Protein AF-A0A950B5M6-F1 (afdb_monomer)

Structure (mmCIF, N/CA/C/O backbone):
data_AF-A0A950B5M6-F1
#
_entry.id 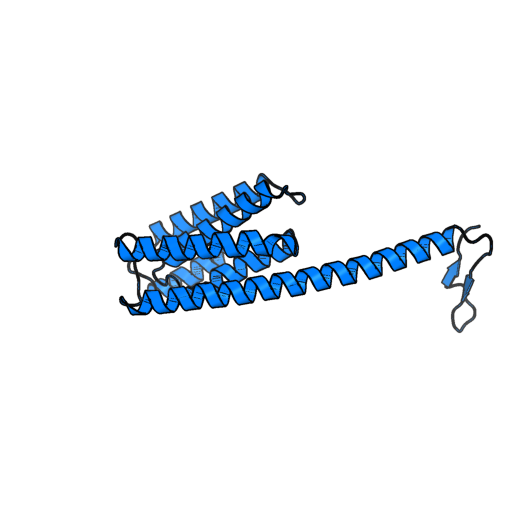  AF-A0A950B5M6-F1
#
loop_
_atom_site.group_PDB
_atom_site.id
_atom_site.type_symbol
_atom_site.label_atom_id
_atom_site.label_alt_id
_atom_site.label_comp_id
_atom_site.label_asym_id
_atom_site.label_entity_id
_atom_site.label_seq_id
_atom_site.pdbx_PDB_ins_code
_atom_site.Cartn_x
_atom_site.Cartn_y
_atom_site.Cartn_z
_atom_site.occupancy
_atom_site.B_iso_or_equiv
_atom_site.auth_seq_id
_atom_site.auth_comp_id
_atom_site.auth_asym_id
_atom_site.auth_atom_id
_atom_site.pdbx_PDB_model_num
ATOM 1 N N . MET A 1 1 ? -9.980 -12.238 -8.122 1.00 48.56 1 MET A N 1
ATOM 2 C CA . MET A 1 1 ? -10.218 -13.438 -7.282 1.00 48.56 1 MET A CA 1
ATOM 3 C C . MET A 1 1 ? -9.755 -13.297 -5.829 1.00 48.56 1 MET A C 1
ATOM 5 O O . MET A 1 1 ? -10.092 -14.152 -5.027 1.00 48.56 1 MET A O 1
ATOM 9 N N . THR A 1 2 ? -9.042 -12.235 -5.446 1.00 64.50 2 THR A N 1
ATOM 10 C CA . THR A 1 2 ? -8.502 -12.064 -4.083 1.00 64.50 2 THR A CA 1
ATOM 11 C C . THR A 1 2 ? -9.540 -11.621 -3.042 1.00 64.50 2 THR A C 1
ATOM 13 O O . THR A 1 2 ? -9.469 -12.065 -1.905 1.00 64.50 2 THR A O 1
ATOM 16 N N . ILE A 1 3 ? -10.541 -10.824 -3.435 1.00 65.25 3 ILE A N 1
ATOM 17 C CA . ILE A 1 3 ? -11.583 -10.278 -2.538 1.00 65.25 3 ILE A CA 1
ATOM 18 C C . ILE A 1 3 ? -12.432 -11.352 -1.818 1.00 65.25 3 ILE A C 1
ATOM 20 O O . ILE A 1 3 ? -12.611 -11.241 -0.607 1.00 65.25 3 ILE A O 1
ATOM 24 N N . PRO A 1 4 ? -12.957 -12.405 -2.482 1.00 73.38 4 PRO A N 1
ATOM 25 C CA . PRO A 1 4 ? -13.725 -13.427 -1.764 1.00 73.38 4 PRO A CA 1
ATOM 26 C C . PRO A 1 4 ? -12.853 -14.227 -0.787 1.00 73.38 4 PRO A C 1
ATOM 28 O O . PRO A 1 4 ? -13.325 -14.614 0.276 1.00 73.38 4 PRO A O 1
ATOM 31 N N . LEU A 1 5 ? -11.569 -14.429 -1.106 1.00 75.00 5 LEU A N 1
ATOM 32 C CA . LEU A 1 5 ? -10.636 -15.140 -0.232 1.00 75.00 5 LEU A CA 1
ATOM 33 C C . LEU A 1 5 ? -10.327 -14.334 1.040 1.00 75.00 5 LEU A C 1
ATOM 35 O O . LEU A 1 5 ? -10.332 -14.895 2.134 1.00 75.00 5 LEU A O 1
ATOM 39 N N . THR A 1 6 ? -10.108 -13.019 0.918 1.00 70.25 6 THR A N 1
ATOM 40 C CA . THR A 1 6 ? -9.891 -12.143 2.082 1.00 70.25 6 THR A CA 1
ATOM 41 C C . THR A 1 6 ? -11.147 -12.017 2.941 1.00 70.25 6 THR A C 1
ATOM 43 O O . THR A 1 6 ? -11.046 -12.051 4.165 1.00 70.25 6 THR A O 1
ATOM 46 N N . ALA A 1 7 ? -12.333 -11.964 2.329 1.00 69.50 7 ALA A N 1
ATOM 47 C CA . ALA A 1 7 ? -13.606 -11.977 3.051 1.00 69.50 7 ALA A CA 1
ATOM 48 C C . ALA A 1 7 ? -13.789 -13.257 3.888 1.00 69.50 7 ALA A C 1
ATOM 50 O O . ALA A 1 7 ? -14.141 -13.181 5.065 1.00 69.50 7 ALA A O 1
ATOM 51 N N . VAL A 1 8 ? -13.489 -14.430 3.317 1.00 76.56 8 VAL A N 1
ATOM 52 C CA . VAL A 1 8 ? -13.545 -15.713 4.041 1.00 76.56 8 VAL A CA 1
ATOM 53 C C . VAL A 1 8 ? -12.515 -15.761 5.172 1.00 76.56 8 VAL A C 1
ATOM 55 O O . VAL A 1 8 ? -12.842 -16.202 6.273 1.00 76.56 8 VAL A O 1
ATOM 58 N N . ALA A 1 9 ? -11.294 -15.270 4.941 1.00 73.81 9 ALA A N 1
ATOM 59 C CA . ALA A 1 9 ? -10.262 -15.204 5.975 1.00 73.81 9 ALA A CA 1
ATOM 60 C C . ALA A 1 9 ? -10.694 -14.327 7.164 1.00 73.81 9 ALA A C 1
ATOM 62 O O . ALA A 1 9 ? -10.561 -14.749 8.313 1.00 73.81 9 ALA A O 1
ATOM 63 N N . PHE A 1 10 ? -11.279 -13.151 6.907 1.00 71.88 10 PHE A N 1
ATOM 64 C CA . PHE A 1 10 ? -11.811 -12.290 7.968 1.00 71.88 10 PHE A CA 1
ATOM 65 C C . PHE A 1 10 ? -12.992 -12.918 8.703 1.00 71.88 10 PHE A C 1
ATOM 67 O O . PHE A 1 10 ? -13.065 -12.811 9.924 1.00 71.88 10 PHE A O 1
ATOM 74 N N . TYR A 1 11 ? -13.881 -13.622 8.000 1.00 73.25 11 TYR A N 1
ATOM 75 C CA . TYR A 1 11 ? -14.975 -14.352 8.638 1.00 73.25 11 TYR A CA 1
ATOM 76 C C . TYR A 1 11 ? -14.464 -15.424 9.616 1.00 73.25 11 TYR A C 1
ATOM 78 O O . TYR A 1 11 ? -14.956 -15.521 10.742 1.00 73.25 11 TYR A O 1
ATOM 86 N N . LEU A 1 12 ? -13.445 -16.196 9.223 1.00 76.56 12 LEU A N 1
ATOM 87 C CA . LEU A 1 12 ? -12.828 -17.212 10.083 1.00 76.56 12 LEU A CA 1
ATOM 88 C C . LEU A 1 12 ? -12.108 -16.590 11.289 1.00 76.56 12 LEU A C 1
ATOM 90 O O . LEU A 1 12 ? -12.294 -17.049 12.414 1.00 76.56 12 LEU A O 1
ATOM 94 N N . LEU A 1 13 ? -11.348 -15.513 11.073 1.00 71.75 13 LEU A N 1
ATOM 95 C CA . LEU A 1 13 ? -10.649 -14.783 12.136 1.00 71.75 13 LEU A CA 1
ATOM 96 C C . LEU A 1 13 ? -11.618 -14.143 13.141 1.00 71.75 13 LEU A C 1
ATOM 98 O O . LEU A 1 13 ? -11.374 -14.205 14.345 1.00 71.75 13 LEU A O 1
ATOM 102 N N . HIS A 1 14 ? -12.738 -13.587 12.672 1.00 70.44 14 HIS A N 1
ATOM 103 C CA . HIS A 1 14 ? -13.780 -13.048 13.547 1.00 70.44 14 HIS A CA 1
ATOM 104 C C . HIS A 1 14 ? -14.436 -14.153 14.381 1.00 70.44 14 HIS A C 1
ATOM 106 O O . HIS A 1 14 ? -14.656 -13.979 15.577 1.00 70.44 14 HIS A O 1
ATOM 112 N N . ARG A 1 15 ? -14.686 -15.327 13.784 1.00 73.12 15 ARG A N 1
ATOM 113 C CA . ARG A 1 15 ? -15.259 -16.483 14.492 1.00 73.12 15 ARG A CA 1
ATOM 114 C C . ARG A 1 15 ? -14.353 -17.012 15.609 1.00 73.12 15 ARG A C 1
ATOM 116 O O . ARG A 1 15 ? -14.862 -17.567 16.578 1.00 73.12 15 ARG A O 1
ATOM 123 N N . TRP A 1 16 ? -13.039 -16.841 15.488 1.00 73.44 16 TRP A N 1
ATOM 124 C CA . TRP A 1 16 ? -12.062 -17.211 16.518 1.00 73.44 16 TRP A CA 1
ATOM 125 C C . TRP A 1 16 ? -11.723 -16.076 17.496 1.00 73.44 16 TRP A C 1
ATOM 127 O O . TRP A 1 16 ? -10.849 -16.254 18.339 1.00 73.44 16 TRP A O 1
ATOM 137 N N . GLY A 1 17 ? -12.406 -14.926 17.417 1.00 65.19 17 GLY A N 1
ATOM 138 C CA . GLY A 1 17 ? -12.168 -13.785 18.310 1.00 65.19 17 GLY A CA 1
ATOM 139 C C . GLY A 1 17 ? -10.846 -13.053 18.056 1.00 65.19 17 GLY A C 1
ATOM 140 O O . GLY A 1 17 ? -10.418 -12.258 18.883 1.00 65.19 17 GLY A O 1
ATOM 141 N N . GLY A 1 18 ? -10.192 -13.300 16.917 1.00 66.12 18 GLY A N 1
ATOM 142 C CA . GLY A 1 18 ? -8.919 -12.676 16.541 1.00 66.12 18 GLY A CA 1
ATOM 143 C C 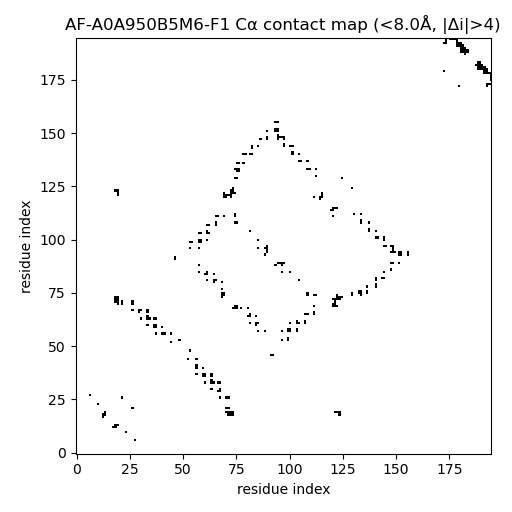. GLY A 1 18 ? -9.059 -11.289 15.906 1.00 66.12 18 GLY A C 1
ATOM 144 O O . GLY A 1 18 ? -8.106 -10.793 15.319 1.00 66.12 18 GLY A O 1
ATOM 145 N N . ILE A 1 19 ? -10.246 -10.684 15.941 1.00 73.94 19 ILE A N 1
ATOM 146 C CA . ILE A 1 19 ? -10.549 -9.357 15.388 1.00 73.94 19 ILE A CA 1
ATOM 147 C C . ILE A 1 19 ? -11.309 -8.588 16.466 1.00 73.94 19 ILE A C 1
ATOM 149 O O . ILE A 1 19 ? -12.083 -9.196 17.208 1.00 73.94 19 ILE A O 1
ATOM 153 N N . ALA A 1 20 ? -11.114 -7.269 16.541 1.00 66.75 20 ALA A N 1
ATOM 154 C CA . ALA A 1 20 ? -11.910 -6.410 17.410 1.00 66.75 20 ALA A CA 1
ATOM 155 C C . ALA A 1 20 ? -13.414 -6.673 17.212 1.00 66.75 20 ALA A C 1
ATOM 157 O O . ALA A 1 20 ? -13.861 -7.019 16.116 1.00 66.75 20 ALA A O 1
ATOM 158 N N . SER A 1 21 ? -14.211 -6.505 18.266 1.00 63.75 21 SER A N 1
ATOM 159 C CA . SER A 1 21 ? -15.650 -6.816 18.328 1.00 63.75 21 SER A CA 1
ATOM 160 C C . SER A 1 21 ? -16.540 -5.877 17.492 1.00 63.75 21 SER A C 1
ATOM 162 O O . SER A 1 21 ? -17.677 -5.575 17.853 1.00 63.75 21 SER A O 1
ATOM 164 N N . ILE A 1 22 ? -16.035 -5.406 16.353 1.00 72.81 22 ILE A N 1
ATOM 165 C CA . ILE A 1 22 ? -16.759 -4.592 15.389 1.00 72.81 22 ILE A CA 1
ATOM 166 C C . ILE A 1 22 ? -17.713 -5.483 14.576 1.00 72.81 22 ILE A C 1
ATOM 168 O O . ILE A 1 22 ? -17.347 -6.600 14.189 1.00 72.81 22 ILE A O 1
ATOM 172 N N . PRO A 1 23 ? -18.937 -5.011 14.274 1.00 80.94 23 PRO A N 1
ATOM 173 C CA . PRO A 1 23 ? -19.870 -5.749 13.437 1.00 80.94 23 PRO A CA 1
ATOM 174 C C . PRO A 1 23 ? -19.278 -6.043 12.052 1.00 80.94 23 PRO A C 1
ATOM 176 O O . PRO A 1 23 ? -18.809 -5.135 11.364 1.00 80.94 23 PRO A O 1
ATOM 179 N N . LEU A 1 24 ? -19.387 -7.293 11.587 1.00 79.06 24 LEU A N 1
ATOM 180 C CA . LEU A 1 24 ? -18.859 -7.723 10.282 1.00 79.06 24 LEU A CA 1
ATOM 181 C C . LEU A 1 24 ? -19.314 -6.840 9.106 1.00 79.06 24 LEU A C 1
ATOM 183 O O . LEU A 1 24 ? -18.556 -6.636 8.161 1.00 79.06 24 LEU A O 1
ATOM 187 N N . TRP A 1 25 ? -20.527 -6.283 9.159 1.00 81.94 25 TRP A N 1
ATOM 188 C CA . TRP A 1 25 ? -21.034 -5.401 8.104 1.00 81.94 25 TRP A CA 1
ATOM 189 C C . TRP A 1 25 ? -20.217 -4.107 7.963 1.00 81.94 25 TRP A C 1
ATOM 191 O O . TRP A 1 25 ? -20.034 -3.642 6.840 1.00 81.94 25 TRP A O 1
ATOM 201 N N . GLN A 1 26 ? -19.678 -3.556 9.059 1.00 84.50 26 GLN A N 1
ATOM 202 C CA . GLN A 1 26 ? -18.810 -2.374 9.012 1.00 84.50 26 GLN A CA 1
ATOM 203 C C . GLN A 1 26 ? -17.480 -2.710 8.338 1.00 84.50 26 GLN A C 1
ATOM 205 O O . GLN A 1 26 ? -17.025 -1.959 7.481 1.00 84.50 26 GLN A O 1
ATOM 210 N N . LEU A 1 27 ? -16.899 -3.875 8.647 1.00 82.25 27 LEU A N 1
ATOM 211 C CA . LEU A 1 27 ? -15.672 -4.347 7.999 1.00 82.25 27 LEU A CA 1
ATOM 212 C C . LEU A 1 27 ? -15.868 -4.564 6.495 1.00 82.25 27 LEU A C 1
ATOM 214 O O . LEU A 1 27 ? -15.034 -4.130 5.702 1.00 82.25 27 LEU A O 1
ATOM 218 N N . TYR A 1 28 ? -16.981 -5.176 6.082 1.00 84.81 28 TYR A N 1
ATOM 219 C CA . TYR A 1 28 ? -17.290 -5.339 4.659 1.00 84.81 28 TYR A CA 1
ATOM 220 C C . TYR A 1 28 ? -17.537 -4.005 3.955 1.00 84.81 28 TYR A C 1
ATOM 222 O O . TYR A 1 28 ? -17.119 -3.843 2.810 1.00 84.81 28 TYR A O 1
ATOM 230 N N . LEU A 1 29 ? -18.167 -3.040 4.629 1.00 88.56 29 LEU A N 1
ATOM 231 C CA . LEU A 1 29 ? -18.374 -1.697 4.093 1.00 88.56 29 LEU A CA 1
ATOM 232 C C . LEU A 1 29 ? -17.039 -0.966 3.909 1.00 88.56 29 LEU A C 1
ATOM 234 O O . LEU A 1 29 ? -16.800 -0.417 2.835 1.00 88.56 29 LEU A O 1
ATOM 238 N N . ILE A 1 30 ? -16.144 -1.013 4.901 1.00 87.12 30 ILE A N 1
ATOM 239 C CA . ILE A 1 30 ? -14.797 -0.425 4.811 1.00 87.12 30 ILE A CA 1
ATOM 240 C C . ILE A 1 30 ? -14.003 -1.091 3.688 1.00 87.12 30 ILE A C 1
ATOM 242 O O . ILE A 1 30 ? -13.452 -0.391 2.845 1.00 87.12 30 ILE A O 1
ATOM 246 N N . LEU A 1 31 ? -13.995 -2.425 3.618 1.00 85.88 31 LEU A N 1
ATOM 247 C CA . LEU A 1 31 ? -13.308 -3.169 2.561 1.00 85.88 31 LEU A CA 1
ATOM 248 C C . LEU A 1 31 ? -13.876 -2.845 1.171 1.00 85.88 31 LEU A C 1
ATOM 250 O O . LEU A 1 31 ? -13.119 -2.690 0.214 1.00 85.88 31 LEU A O 1
ATOM 254 N N . GLY A 1 32 ? -15.200 -2.722 1.058 1.00 87.12 32 GLY A N 1
ATOM 255 C CA . GLY A 1 32 ? -15.889 -2.365 -0.178 1.00 87.12 32 GLY A CA 1
ATOM 256 C C . GLY A 1 32 ? -15.569 -0.943 -0.636 1.00 87.12 32 GLY A C 1
ATOM 257 O O . GLY A 1 32 ? -15.220 -0.750 -1.798 1.00 87.12 32 GLY A O 1
ATOM 258 N N . LEU A 1 33 ? -15.627 0.041 0.266 1.00 89.88 33 LEU A N 1
ATOM 259 C CA . LEU A 1 33 ? -15.274 1.434 -0.030 1.00 89.88 33 LEU A CA 1
ATOM 260 C C . LEU A 1 33 ? -13.791 1.588 -0.367 1.00 89.88 33 LEU A C 1
ATOM 262 O O . LEU A 1 33 ? -13.459 2.262 -1.338 1.00 89.88 33 LEU A O 1
ATOM 266 N N . ALA A 1 34 ? -12.913 0.930 0.390 1.00 86.69 34 ALA A N 1
ATOM 267 C CA . ALA A 1 34 ? -11.478 0.880 0.137 1.00 86.69 34 ALA A CA 1
ATOM 268 C C . ALA A 1 34 ? -11.184 0.293 -1.253 1.00 86.69 34 ALA A C 1
ATOM 270 O O . ALA A 1 34 ? -10.514 0.924 -2.068 1.00 86.69 34 ALA A O 1
ATOM 271 N N . GLY A 1 35 ? -11.762 -0.872 -1.563 1.00 86.00 35 GLY A N 1
ATOM 272 C CA . GLY A 1 35 ? -11.614 -1.515 -2.867 1.00 86.00 35 GLY A CA 1
ATOM 273 C C . GLY A 1 35 ? -12.185 -0.678 -4.013 1.00 86.00 35 GLY A C 1
ATOM 274 O O . GLY A 1 35 ? -11.572 -0.600 -5.077 1.00 86.00 35 GLY A O 1
ATOM 275 N N . LEU A 1 36 ? -13.323 -0.011 -3.800 1.00 90.31 36 LEU A N 1
ATOM 276 C CA . LEU A 1 36 ? -13.924 0.889 -4.782 1.00 90.31 36 LEU A CA 1
ATOM 277 C C . LEU A 1 36 ? -13.050 2.125 -5.025 1.00 90.31 36 LEU A C 1
ATOM 279 O O . LEU A 1 36 ? -12.858 2.507 -6.177 1.00 90.31 36 LEU A O 1
ATOM 283 N N . ALA A 1 37 ? -12.503 2.735 -3.971 1.00 88.94 37 ALA A N 1
ATOM 284 C CA . ALA A 1 37 ? -11.615 3.890 -4.077 1.00 88.94 37 ALA A CA 1
ATOM 285 C C . ALA A 1 37 ? -10.340 3.543 -4.856 1.00 88.94 37 ALA A C 1
ATOM 287 O O . ALA A 1 37 ? -10.002 4.251 -5.807 1.00 88.94 37 ALA A O 1
ATOM 288 N N . SER A 1 38 ? -9.698 2.417 -4.524 1.00 86.00 38 SER A N 1
ATOM 289 C CA . SER A 1 38 ? -8.560 1.890 -5.282 1.00 86.00 38 SER A CA 1
ATOM 290 C C . SER A 1 38 ? -8.942 1.633 -6.738 1.00 86.00 38 SER A C 1
ATOM 292 O O . SER A 1 38 ? -8.295 2.159 -7.637 1.00 86.00 38 SER A O 1
ATOM 294 N N . PHE A 1 39 ? -10.047 0.930 -7.007 1.00 87.69 39 PHE A N 1
ATOM 295 C CA . PHE A 1 39 ? -10.504 0.649 -8.375 1.00 87.69 39 PHE A CA 1
ATOM 296 C C . PHE A 1 39 ? -10.762 1.921 -9.199 1.00 87.69 39 PHE A C 1
ATOM 298 O O . PHE A 1 39 ? -10.382 2.007 -10.369 1.00 87.69 39 PHE A O 1
ATOM 305 N N . LEU A 1 40 ? -11.388 2.936 -8.601 1.00 88.06 40 LEU A N 1
ATOM 306 C CA . LEU A 1 40 ? -11.614 4.226 -9.253 1.00 88.06 40 LEU A CA 1
ATOM 307 C C . LEU A 1 40 ? -10.297 4.962 -9.526 1.00 88.06 40 LEU A C 1
ATOM 309 O O . LEU A 1 40 ? -10.162 5.570 -10.590 1.00 88.06 40 LEU A O 1
ATOM 313 N N . ALA A 1 41 ? -9.325 4.881 -8.615 1.00 84.75 41 ALA A N 1
ATOM 314 C CA . ALA A 1 41 ? -7.989 5.433 -8.819 1.00 84.75 41 ALA A CA 1
ATOM 315 C C . ALA A 1 41 ? -7.258 4.727 -9.971 1.00 84.75 41 ALA A C 1
ATOM 317 O O . ALA A 1 41 ? -6.687 5.397 -10.833 1.00 84.75 41 ALA A O 1
ATOM 318 N N . GLU A 1 42 ? -7.344 3.394 -10.050 1.00 82.50 42 GLU A N 1
ATOM 319 C CA . GLU A 1 42 ? -6.770 2.616 -11.155 1.00 82.50 42 GLU A CA 1
ATOM 320 C C . GLU A 1 42 ? -7.390 2.998 -12.498 1.00 82.50 42 GLU A C 1
ATOM 322 O O . GLU A 1 42 ? -6.673 3.210 -13.476 1.00 82.50 42 GLU A O 1
ATOM 327 N N . ARG A 1 43 ? -8.720 3.136 -12.542 1.00 84.56 43 ARG A N 1
ATOM 328 C CA . ARG A 1 43 ? -9.441 3.532 -13.757 1.00 84.56 43 ARG A CA 1
ATOM 329 C C . ARG A 1 43 ? -9.122 4.965 -14.182 1.00 84.56 43 ARG A C 1
ATOM 331 O O . ARG A 1 43 ? -9.157 5.265 -15.373 1.00 84.56 43 ARG A O 1
ATOM 338 N N . ARG A 1 44 ? -8.856 5.862 -13.228 1.00 83.62 44 ARG A N 1
ATOM 339 C CA . ARG A 1 44 ? -8.594 7.281 -13.505 1.00 83.62 44 ARG A CA 1
ATOM 340 C C . ARG A 1 44 ? -7.173 7.539 -14.013 1.00 83.62 44 ARG A C 1
ATOM 342 O O . ARG A 1 44 ? -7.009 8.454 -14.817 1.00 83.62 44 ARG A O 1
ATOM 349 N N . TRP A 1 45 ? -6.176 6.770 -13.570 1.00 78.75 45 TRP A N 1
ATOM 350 C CA . TRP A 1 45 ? -4.764 6.995 -13.912 1.00 78.75 45 TRP A CA 1
ATOM 351 C C . TRP A 1 45 ? -4.058 5.712 -14.394 1.00 78.75 45 TRP A C 1
ATOM 353 O O . TRP A 1 45 ? -3.421 5.025 -13.590 1.00 78.75 45 TRP A O 1
ATOM 363 N N . PRO A 1 46 ? -4.149 5.374 -15.697 1.00 70.06 46 PRO A N 1
ATOM 364 C CA . PRO A 1 46 ? -3.417 4.252 -16.289 1.00 70.06 46 PRO A CA 1
ATOM 365 C C . PRO A 1 46 ? -1.940 4.580 -16.598 1.00 70.06 46 PRO A C 1
ATOM 367 O O . PRO A 1 46 ? -1.610 5.736 -16.841 1.00 70.06 46 PRO A O 1
ATOM 370 N N . GLU A 1 47 ? -1.101 3.530 -16.583 1.00 64.50 47 GLU A N 1
ATOM 371 C CA . GLU A 1 47 ? 0.344 3.319 -16.889 1.00 64.50 47 GLU A CA 1
ATOM 372 C C . GLU A 1 47 ? 1.356 4.490 -16.870 1.00 64.50 47 GLU A C 1
ATOM 374 O O . GLU A 1 47 ? 2.476 4.310 -16.395 1.00 64.50 47 GLU A O 1
ATOM 379 N N . HIS A 1 48 ? 1.008 5.691 -17.327 1.00 67.88 48 HIS A N 1
ATOM 380 C CA . HIS A 1 48 ? 1.890 6.859 -17.395 1.00 67.88 48 HIS A CA 1
ATOM 381 C C . HIS A 1 48 ? 1.413 7.948 -16.429 1.00 67.88 48 HIS A C 1
ATOM 383 O O . HIS A 1 48 ? 0.773 8.926 -16.812 1.00 67.88 48 HIS A O 1
ATOM 389 N N . CYS A 1 49 ? 1.732 7.775 -15.147 1.00 75.00 49 CYS A N 1
ATOM 390 C CA . CYS A 1 49 ? 1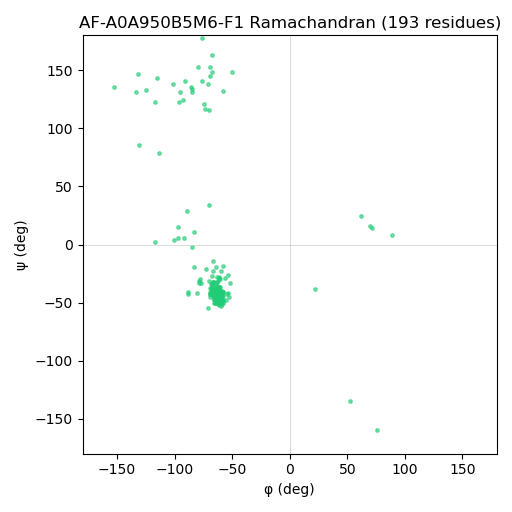.384 8.746 -14.111 1.00 75.00 49 CYS A CA 1
ATOM 391 C C . CYS A 1 49 ? 2.435 9.860 -14.004 1.00 75.00 49 CYS A C 1
ATOM 393 O O . CYS A 1 49 ? 3.639 9.605 -13.922 1.00 75.00 49 CYS A O 1
ATOM 395 N N . THR A 1 50 ? 1.980 11.111 -13.908 1.00 84.81 50 THR A N 1
ATOM 396 C CA . THR A 1 50 ? 2.834 12.213 -13.433 1.00 84.81 50 THR A CA 1
ATOM 397 C C . THR A 1 50 ? 3.169 12.026 -11.949 1.00 84.81 50 THR A C 1
ATOM 399 O O . THR A 1 50 ? 2.495 11.285 -11.232 1.00 84.81 50 THR A O 1
ATOM 402 N N . ARG A 1 51 ? 4.197 12.723 -11.442 1.00 85.25 51 ARG A N 1
ATOM 403 C CA . ARG A 1 51 ? 4.633 12.591 -10.037 1.00 85.25 51 ARG A CA 1
ATOM 404 C C . ARG A 1 51 ? 3.490 12.840 -9.041 1.00 85.25 51 ARG A C 1
ATOM 406 O O . ARG A 1 51 ? 3.329 12.074 -8.100 1.00 85.25 51 ARG A O 1
ATOM 413 N N . LEU A 1 52 ? 2.665 13.861 -9.281 1.00 86.00 52 LEU A N 1
ATOM 414 C CA . LEU A 1 52 ? 1.494 14.179 -8.452 1.00 86.00 52 LEU A CA 1
ATOM 415 C C . LEU A 1 52 ? 0.430 13.073 -8.485 1.00 86.00 52 LEU A C 1
ATOM 417 O O . LEU A 1 52 ? -0.103 12.703 -7.442 1.00 86.00 52 LEU A O 1
ATOM 421 N N . GLN A 1 53 ? 0.155 12.512 -9.664 1.00 88.75 53 GLN A N 1
ATOM 422 C CA . GLN A 1 53 ? -0.807 11.416 -9.817 1.00 88.75 53 GLN A CA 1
ATOM 423 C C . GLN A 1 53 ? -0.329 10.147 -9.108 1.00 88.75 53 GLN A C 1
ATOM 425 O O . GLN A 1 53 ? -1.125 9.474 -8.459 1.00 88.75 53 GLN A O 1
ATOM 430 N N . LEU A 1 54 ? 0.978 9.868 -9.157 1.00 89.75 54 LEU A N 1
ATOM 431 C CA . LEU A 1 54 ? 1.576 8.747 -8.437 1.00 89.75 54 LEU A CA 1
ATOM 432 C C . LEU A 1 54 ? 1.405 8.900 -6.920 1.00 89.75 54 LEU A C 1
ATOM 434 O O . LEU A 1 54 ? 0.992 7.955 -6.255 1.00 89.75 54 LEU A O 1
ATOM 438 N N . HIS A 1 55 ? 1.662 10.096 -6.376 1.00 92.12 55 HIS A N 1
ATOM 439 C CA . HIS A 1 55 ? 1.424 10.367 -4.956 1.00 92.12 55 HIS A CA 1
ATOM 440 C C . HIS A 1 55 ? -0.046 10.187 -4.570 1.00 92.12 55 HIS A C 1
ATOM 442 O O . HIS A 1 55 ? -0.305 9.577 -3.540 1.00 92.12 55 HIS A O 1
ATOM 448 N N . ALA A 1 56 ? -0.991 10.683 -5.373 1.00 91.12 56 ALA A N 1
ATOM 449 C CA . ALA A 1 56 ? -2.420 10.555 -5.085 1.00 91.12 56 ALA A CA 1
ATOM 450 C C . ALA A 1 56 ? -2.887 9.092 -5.096 1.00 91.12 56 ALA A C 1
ATOM 452 O O . ALA A 1 56 ? -3.606 8.664 -4.198 1.00 91.12 56 ALA A O 1
ATOM 453 N N . ARG A 1 57 ? -2.442 8.307 -6.080 1.00 89.88 57 ARG A N 1
ATOM 454 C CA . ARG A 1 57 ? -2.782 6.885 -6.190 1.00 89.88 57 ARG A CA 1
ATOM 455 C C . ARG A 1 57 ? -2.240 6.074 -5.014 1.00 89.88 57 ARG A C 1
ATOM 457 O O . ARG A 1 57 ? -3.000 5.381 -4.349 1.00 89.88 57 ARG A O 1
ATOM 464 N N . VAL A 1 58 ? -0.949 6.229 -4.718 1.00 92.88 58 VAL A N 1
ATOM 465 C CA . VAL A 1 58 ? -0.300 5.549 -3.588 1.00 92.88 58 VAL A CA 1
ATOM 466 C C . VAL A 1 58 ? -0.945 5.958 -2.259 1.00 92.88 58 VAL A C 1
ATOM 468 O O . VAL A 1 58 ? -1.134 5.110 -1.392 1.00 92.88 58 VAL A O 1
ATOM 471 N N . ALA A 1 59 ? -1.353 7.224 -2.113 1.00 94.50 59 ALA A N 1
ATOM 472 C CA . ALA A 1 59 ? -2.094 7.683 -0.940 1.00 94.50 59 ALA A CA 1
ATOM 473 C C . ALA A 1 59 ? -3.441 6.966 -0.781 1.00 94.50 59 ALA A C 1
ATOM 475 O O . ALA A 1 59 ? -3.770 6.563 0.329 1.00 94.50 59 ALA A O 1
ATOM 476 N N . ILE A 1 60 ? -4.203 6.783 -1.867 1.00 93.50 60 ILE A N 1
ATOM 477 C CA . ILE A 1 60 ? -5.499 6.085 -1.833 1.00 93.50 60 ILE A CA 1
ATOM 478 C C . ILE A 1 60 ? -5.312 4.632 -1.399 1.00 93.50 60 ILE A C 1
ATOM 480 O O . ILE A 1 60 ? -5.992 4.190 -0.476 1.00 93.50 60 ILE A O 1
ATOM 484 N N . ASP A 1 61 ? -4.370 3.911 -2.006 1.00 92.25 61 ASP A N 1
ATOM 485 C CA . ASP A 1 61 ? -4.137 2.498 -1.689 1.00 92.25 61 ASP A CA 1
ATOM 486 C C . ASP A 1 61 ? -3.625 2.303 -0.255 1.00 92.25 61 ASP A C 1
ATOM 488 O O . ASP A 1 61 ? -4.047 1.380 0.450 1.00 92.25 61 ASP A O 1
ATOM 492 N N . ILE A 1 62 ? -2.755 3.196 0.220 1.00 94.88 62 ILE A N 1
ATOM 493 C CA . ILE A 1 62 ? -2.272 3.163 1.602 1.00 94.88 62 ILE A CA 1
ATOM 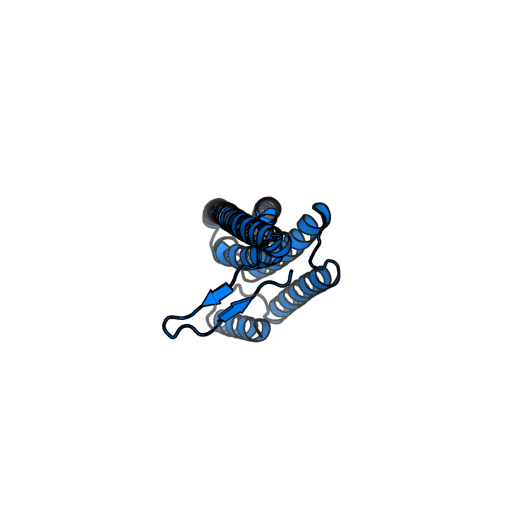494 C C . ILE A 1 62 ? -3.386 3.536 2.575 1.00 94.88 62 ILE A C 1
ATOM 496 O O . ILE A 1 62 ? -3.568 2.817 3.549 1.00 94.88 62 ILE A O 1
ATOM 500 N N . ALA A 1 63 ? -4.170 4.582 2.309 1.00 94.75 63 ALA A N 1
ATOM 501 C CA . ALA A 1 63 ? -5.284 4.982 3.170 1.00 94.75 63 ALA A CA 1
ATOM 502 C C . ALA A 1 63 ? -6.348 3.881 3.274 1.00 94.75 63 ALA A C 1
ATOM 504 O O . ALA A 1 63 ? -6.813 3.571 4.370 1.00 94.75 63 ALA A O 1
ATOM 505 N N . ALA A 1 64 ? -6.679 3.242 2.150 1.00 92.44 64 ALA A N 1
ATOM 506 C CA . ALA A 1 64 ? -7.526 2.055 2.093 1.00 92.44 64 ALA A CA 1
ATOM 507 C C . ALA A 1 64 ? -6.980 0.931 2.990 1.00 92.44 64 ALA A C 1
ATOM 509 O O . ALA A 1 64 ? -7.711 0.356 3.797 1.00 92.44 64 ALA A O 1
ATOM 510 N N . THR A 1 65 ? -5.678 0.655 2.894 1.00 92.25 65 THR A N 1
ATOM 511 C CA . THR A 1 65 ? -5.002 -0.379 3.690 1.00 92.25 65 THR A CA 1
ATOM 512 C C . THR A 1 65 ? -4.978 -0.036 5.179 1.00 92.25 65 THR A C 1
ATOM 514 O O . THR A 1 65 ? -5.313 -0.887 6.001 1.00 92.25 65 THR A O 1
ATOM 517 N N . THR A 1 66 ? -4.651 1.208 5.540 1.00 93.81 66 THR A N 1
ATOM 518 C CA . THR A 1 66 ? -4.679 1.715 6.919 1.00 93.81 66 THR A CA 1
ATOM 519 C C . THR A 1 66 ? -6.071 1.574 7.517 1.00 93.81 66 THR A C 1
ATOM 521 O O . THR A 1 66 ? -6.209 1.021 8.605 1.00 93.81 66 THR A O 1
ATOM 524 N N . ALA A 1 67 ? -7.107 2.014 6.799 1.00 92.06 67 ALA A N 1
ATOM 525 C CA . ALA A 1 67 ? -8.484 1.933 7.272 1.00 92.06 67 ALA A CA 1
ATOM 526 C C . ALA A 1 67 ? -8.881 0.486 7.587 1.00 92.06 67 ALA A C 1
ATOM 528 O O . ALA A 1 67 ? -9.436 0.223 8.649 1.00 92.06 67 ALA A O 1
ATOM 529 N N . VAL A 1 68 ? -8.539 -0.463 6.708 1.00 90.00 68 VAL A N 1
ATOM 530 C CA . VAL A 1 68 ? -8.805 -1.890 6.939 1.00 90.00 68 VAL A CA 1
ATOM 531 C C . VAL A 1 68 ? -8.013 -2.413 8.142 1.00 90.00 68 VAL A C 1
ATOM 533 O O . VAL A 1 68 ? -8.602 -3.011 9.035 1.00 90.00 68 VAL A O 1
ATOM 536 N N . ILE A 1 69 ? -6.702 -2.167 8.213 1.00 90.94 69 ILE A N 1
ATOM 537 C CA . ILE A 1 69 ? -5.832 -2.661 9.297 1.00 90.94 69 ILE A CA 1
ATOM 5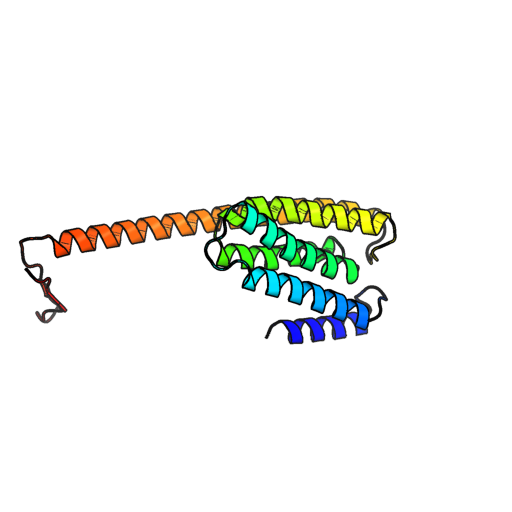38 C C . ILE A 1 69 ? -6.312 -2.192 10.678 1.00 90.94 69 ILE A C 1
ATOM 540 O O . ILE A 1 69 ? -6.420 -2.996 11.609 1.00 90.94 69 ILE A O 1
ATOM 544 N N . TYR A 1 70 ? -6.613 -0.900 10.807 1.00 90.56 70 TYR A N 1
ATOM 545 C CA . TYR A 1 70 ? -7.019 -0.306 12.078 1.00 90.56 70 TYR A CA 1
ATOM 546 C C . TYR A 1 70 ? -8.481 -0.614 12.421 1.00 90.56 70 TYR A C 1
ATOM 548 O O . TYR A 1 70 ? -8.793 -0.793 13.592 1.00 90.56 70 TYR A O 1
ATOM 556 N N . ALA A 1 71 ? -9.366 -0.799 11.434 1.00 88.44 71 ALA A N 1
ATOM 557 C CA . ALA A 1 71 ? -10.730 -1.266 11.695 1.00 88.44 71 ALA A CA 1
ATOM 558 C C . ALA A 1 71 ? -10.771 -2.702 12.244 1.00 88.44 71 ALA A C 1
ATOM 560 O O . ALA A 1 71 ? -11.630 -3.032 13.053 1.00 88.44 71 ALA A O 1
ATOM 561 N N . ILE A 1 72 ? -9.837 -3.567 11.840 1.00 86.94 72 ILE A N 1
ATOM 562 C CA . ILE A 1 72 ? -9.733 -4.932 12.387 1.00 86.94 72 ILE A CA 1
ATOM 563 C C . ILE A 1 72 ? -9.169 -4.898 13.827 1.00 86.94 72 ILE A C 1
ATOM 565 O O . ILE A 1 72 ? -9.388 -5.824 14.607 1.00 86.94 72 ILE A O 1
ATOM 569 N N . GLY A 1 73 ? -8.476 -3.819 14.203 1.00 86.25 73 GLY A N 1
ATOM 570 C CA . GLY A 1 73 ? -7.948 -3.585 15.549 1.00 86.25 73 GLY A CA 1
ATOM 571 C C . GLY A 1 73 ? -6.548 -4.136 15.807 1.00 86.25 73 GLY A C 1
ATOM 572 O O . GLY A 1 73 ? -6.075 -4.115 16.938 1.00 86.25 73 GLY A O 1
ATOM 573 N N . TRP A 1 74 ? -5.855 -4.622 14.776 1.00 89.00 74 TRP A N 1
ATOM 574 C CA . TRP A 1 74 ? -4.456 -5.047 14.914 1.00 89.00 74 TRP A CA 1
ATOM 575 C C . TRP A 1 74 ? -3.463 -3.887 14.819 1.00 89.00 74 TRP A C 1
ATOM 577 O O . TRP A 1 74 ? -2.313 -4.047 15.227 1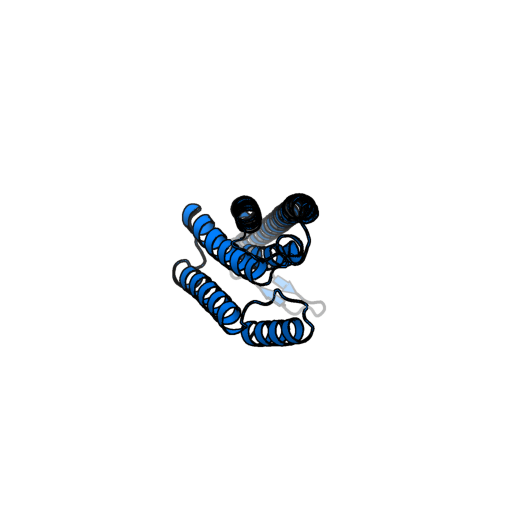.00 89.00 74 TRP A O 1
ATOM 587 N N . GLY A 1 75 ? -3.886 -2.750 14.254 1.00 90.00 75 GLY A N 1
ATOM 588 C CA . GLY A 1 75 ? -3.062 -1.551 14.141 1.00 90.00 75 GLY A CA 1
ATOM 589 C C . GLY A 1 75 ? -1.691 -1.837 13.500 1.00 90.00 75 GLY A C 1
ATOM 590 O O . GLY A 1 75 ? -1.614 -2.573 12.508 1.00 90.00 75 GLY A O 1
ATOM 591 N N . PRO A 1 76 ? -0.585 -1.314 14.057 1.00 91.06 76 PRO A N 1
ATOM 592 C CA . PRO A 1 76 ? 0.754 -1.491 13.493 1.00 91.06 76 PRO A CA 1
ATOM 593 C C . PRO A 1 76 ? 1.225 -2.938 13.366 1.00 91.06 76 PRO A C 1
ATOM 595 O O . PRO A 1 76 ? 2.086 -3.231 12.539 1.00 91.06 76 PRO A O 1
ATOM 598 N N . THR A 1 77 ? 0.668 -3.865 14.146 1.00 90.25 77 THR A N 1
ATOM 599 C CA . THR A 1 77 ? 1.079 -5.275 14.126 1.00 90.25 77 THR A CA 1
ATOM 600 C C . THR A 1 77 ? 0.842 -5.921 12.757 1.00 90.25 77 THR A C 1
ATOM 602 O O . THR A 1 77 ? 1.601 -6.794 12.340 1.00 90.25 77 THR A O 1
ATOM 605 N N . LEU A 1 78 ? -0.153 -5.449 11.994 1.00 91.38 78 LEU A N 1
ATOM 606 C CA . LEU A 1 78 ? -0.409 -5.885 10.613 1.00 91.38 78 LEU A CA 1
ATOM 607 C C . LEU A 1 78 ? 0.348 -5.056 9.558 1.00 91.38 78 LEU A C 1
ATOM 609 O O . LEU A 1 78 ? -0.083 -4.970 8.407 1.00 91.38 78 LEU A O 1
ATOM 613 N N . ALA A 1 79 ? 1.518 -4.499 9.897 1.00 90.06 79 ALA A N 1
ATOM 614 C CA . ALA A 1 79 ? 2.344 -3.706 8.979 1.00 90.06 79 ALA A CA 1
ATOM 615 C C . ALA A 1 79 ? 2.686 -4.413 7.655 1.00 90.06 79 ALA A C 1
ATOM 617 O O . ALA A 1 79 ? 2.892 -3.760 6.629 1.00 90.06 79 ALA A O 1
ATOM 618 N N . ILE A 1 80 ? 2.701 -5.749 7.650 1.00 89.50 80 ILE A N 1
ATOM 619 C CA . ILE A 1 80 ? 2.907 -6.556 6.442 1.00 89.50 80 ILE A CA 1
ATOM 620 C C . ILE A 1 80 ? 1.882 -6.239 5.338 1.00 89.50 80 ILE A C 1
ATOM 622 O O . ILE A 1 80 ? 2.209 -6.328 4.155 1.00 89.50 80 ILE A O 1
ATOM 626 N N . GLY A 1 81 ? 0.669 -5.802 5.698 1.00 89.44 81 GLY A N 1
ATOM 627 C CA . GLY A 1 81 ? -0.356 -5.385 4.740 1.00 89.44 81 GLY A CA 1
ATOM 628 C C . GLY A 1 81 ? 0.113 -4.238 3.842 1.00 89.44 81 GLY A C 1
ATOM 629 O O . GLY A 1 81 ? -0.074 -4.301 2.626 1.00 89.44 81 GLY A O 1
ATOM 630 N N . TYR A 1 82 ? 0.820 -3.250 4.405 1.00 91.94 82 TYR A N 1
ATOM 631 C CA . TYR A 1 82 ? 1.397 -2.149 3.626 1.00 91.94 82 TYR A CA 1
ATOM 632 C C . TYR A 1 82 ? 2.423 -2.643 2.611 1.00 91.94 82 TYR A C 1
ATOM 634 O O . TYR A 1 82 ? 2.443 -2.175 1.475 1.00 91.94 82 TYR A O 1
ATOM 642 N N . VAL A 1 83 ? 3.252 -3.618 2.994 1.00 91.81 83 VAL A N 1
ATOM 643 C CA . VAL A 1 83 ? 4.286 -4.174 2.113 1.00 91.81 83 VAL A CA 1
ATOM 644 C C . VAL A 1 83 ? 3.661 -4.816 0.880 1.00 91.81 83 VAL A C 1
ATOM 646 O O . VAL A 1 83 ? 4.130 -4.563 -0.226 1.00 91.81 83 VAL A O 1
ATOM 649 N N . PHE A 1 84 ? 2.594 -5.604 1.036 1.00 90.88 84 PHE A N 1
ATOM 650 C CA . PHE A 1 84 ? 1.926 -6.247 -0.100 1.00 90.88 84 PHE A CA 1
ATOM 651 C C . PHE A 1 84 ? 1.311 -5.237 -1.069 1.00 90.88 84 PHE A C 1
ATOM 653 O O . PHE A 1 84 ? 1.470 -5.375 -2.285 1.00 90.88 84 PHE A O 1
ATOM 660 N N . VAL A 1 85 ? 0.642 -4.210 -0.542 1.00 91.06 85 VAL A N 1
ATOM 661 C CA . VAL A 1 85 ? 0.046 -3.149 -1.364 1.00 91.06 85 VAL A CA 1
ATOM 662 C C . VAL A 1 85 ? 1.126 -2.377 -2.113 1.00 91.06 85 VAL A C 1
ATOM 664 O O . VAL A 1 85 ? 1.065 -2.243 -3.335 1.00 91.06 85 VAL A O 1
ATOM 667 N N . VAL A 1 86 ? 2.176 -1.961 -1.411 1.00 93.00 86 VAL A N 1
ATOM 668 C CA . VAL A 1 86 ? 3.285 -1.219 -2.010 1.00 93.00 86 VAL A CA 1
ATOM 669 C C . VAL A 1 86 ? 4.056 -2.069 -3.021 1.00 93.00 86 VAL A C 1
ATOM 671 O O . VAL A 1 86 ? 4.399 -1.572 -4.090 1.00 93.00 86 VAL A O 1
ATOM 674 N N . ALA A 1 87 ? 4.282 -3.357 -2.753 1.00 92.19 87 ALA A N 1
ATOM 675 C CA . ALA A 1 87 ? 4.923 -4.268 -3.700 1.00 92.19 87 ALA A CA 1
ATOM 676 C C . ALA A 1 87 ? 4.126 -4.390 -5.010 1.00 92.19 87 ALA A C 1
ATOM 678 O O . ALA A 1 87 ? 4.717 -4.471 -6.089 1.00 92.19 87 ALA A O 1
ATOM 679 N N . ASN A 1 88 ? 2.792 -4.364 -4.941 1.00 90.56 88 ASN A N 1
ATOM 680 C CA . ASN A 1 88 ? 1.951 -4.337 -6.135 1.00 90.56 88 ASN A CA 1
ATOM 681 C C . ASN A 1 88 ? 2.111 -3.026 -6.919 1.00 90.56 88 ASN A C 1
ATOM 683 O O . ASN A 1 88 ? 2.180 -3.055 -8.146 1.00 90.56 88 ASN A O 1
ATOM 687 N N . GLU A 1 89 ? 2.238 -1.893 -6.228 1.00 90.81 89 GLU A N 1
ATOM 688 C CA . GLU A 1 89 ? 2.476 -0.601 -6.876 1.00 90.81 89 GLU A CA 1
ATOM 689 C C . GLU A 1 89 ? 3.880 -0.509 -7.497 1.00 90.81 89 GLU A C 1
ATOM 691 O O . GLU A 1 89 ? 4.003 -0.029 -8.625 1.00 90.81 89 GLU A O 1
ATOM 696 N N . PHE A 1 90 ? 4.918 -1.065 -6.858 1.00 92.38 90 PHE A N 1
ATOM 697 C CA . PHE A 1 90 ? 6.258 -1.216 -7.453 1.00 92.38 90 PHE A CA 1
ATOM 698 C C . PHE A 1 90 ? 6.234 -2.048 -8.736 1.00 92.38 90 PHE A C 1
ATOM 700 O O . PHE A 1 90 ? 6.901 -1.705 -9.708 1.00 92.38 90 PHE A O 1
ATOM 707 N N . ARG A 1 91 ? 5.445 -3.129 -8.773 1.00 89.75 91 ARG A N 1
ATOM 708 C CA . ARG A 1 91 ? 5.303 -3.949 -9.986 1.00 89.75 91 ARG A CA 1
ATOM 709 C C . ARG A 1 91 ? 4.695 -3.179 -11.158 1.00 89.75 91 ARG A C 1
ATOM 711 O O . ARG A 1 91 ? 5.011 -3.512 -12.295 1.00 89.75 91 ARG A O 1
ATOM 718 N N . LYS A 1 92 ? 3.820 -2.205 -10.892 1.00 87.75 92 LYS A N 1
ATOM 719 C CA . LYS A 1 92 ? 3.115 -1.425 -11.923 1.00 87.75 92 LYS A CA 1
ATOM 720 C C . LYS A 1 92 ? 3.890 -0.185 -12.368 1.00 87.75 92 LYS A C 1
ATOM 722 O O . LYS A 1 92 ? 3.935 0.099 -13.556 1.00 87.75 92 LYS A O 1
ATOM 727 N N . HIS A 1 93 ? 4.482 0.552 -11.429 1.00 89.75 93 HIS A N 1
ATOM 728 C CA . HIS A 1 93 ? 5.060 1.879 -11.689 1.00 89.75 93 HIS A CA 1
ATOM 729 C C . HIS A 1 93 ? 6.576 1.943 -11.467 1.00 89.75 93 HIS A C 1
ATOM 731 O O . HIS A 1 93 ? 7.183 3.008 -11.619 1.00 89.75 93 HIS A O 1
ATOM 737 N N . GLY A 1 94 ? 7.187 0.813 -11.116 1.00 91.31 94 GLY A N 1
ATOM 738 C CA . GLY A 1 94 ? 8.627 0.688 -11.003 1.00 91.31 94 GLY A CA 1
ATOM 739 C C . GLY A 1 94 ? 9.210 1.320 -9.746 1.00 91.31 94 GLY A C 1
ATOM 740 O O . GLY A 1 94 ? 8.525 1.570 -8.749 1.00 91.31 94 GLY A O 1
ATOM 741 N N . SER A 1 95 ? 10.509 1.603 -9.799 1.00 93.31 95 SER A N 1
ATOM 742 C CA . SER A 1 95 ? 11.287 2.090 -8.654 1.00 93.31 95 SER A CA 1
ATOM 743 C C . SER A 1 95 ? 10.780 3.419 -8.085 1.00 93.31 95 SER A C 1
ATOM 745 O O . SER A 1 95 ? 10.866 3.637 -6.880 1.00 93.31 95 SER A O 1
ATOM 747 N N . ARG A 1 96 ? 10.173 4.288 -8.906 1.00 91.31 96 ARG A N 1
ATOM 748 C CA . ARG A 1 96 ? 9.710 5.647 -8.537 1.00 91.31 96 ARG A CA 1
ATOM 749 C C . ARG A 1 96 ? 8.702 5.693 -7.381 1.00 91.31 96 ARG A C 1
ATOM 751 O O . ARG A 1 96 ? 8.535 6.745 -6.767 1.00 91.31 96 ARG A O 1
ATOM 758 N N . VAL A 1 97 ? 8.052 4.572 -7.074 1.00 93.31 97 VAL A N 1
ATOM 759 C CA . VAL A 1 97 ? 7.058 4.430 -5.995 1.00 93.31 97 VAL A CA 1
ATOM 760 C C . VAL A 1 97 ? 7.668 4.586 -4.600 1.00 93.31 97 VAL A C 1
ATOM 762 O O . VAL A 1 97 ? 6.955 4.954 -3.669 1.00 93.31 97 VAL A O 1
ATOM 765 N N . TRP A 1 98 ? 8.976 4.360 -4.438 1.00 94.44 98 TRP A N 1
ATOM 766 C CA . TRP A 1 98 ? 9.598 4.236 -3.116 1.00 94.44 98 TRP A CA 1
ATOM 767 C C . TRP A 1 98 ? 9.406 5.462 -2.206 1.00 94.44 98 TRP A C 1
ATOM 769 O O . TRP A 1 98 ? 9.125 5.294 -1.022 1.00 94.44 98 TRP A O 1
ATOM 779 N N . GLN A 1 99 ? 9.504 6.685 -2.745 1.00 94.00 99 GLN A N 1
ATOM 780 C CA . GLN A 1 99 ? 9.310 7.917 -1.965 1.00 94.00 99 GLN A CA 1
ATOM 781 C C . GLN A 1 99 ? 7.840 8.126 -1.568 1.00 94.00 99 GLN A C 1
ATOM 783 O O . GLN A 1 99 ? 7.581 8.269 -0.371 1.00 94.00 99 GLN A O 1
ATOM 788 N N . PRO A 1 100 ? 6.867 8.127 -2.511 1.00 94.75 100 PRO A N 1
ATOM 789 C CA . PRO A 1 100 ? 5.452 8.190 -2.156 1.00 94.75 100 PRO A CA 1
ATOM 790 C C . PRO A 1 100 ? 5.035 7.124 -1.143 1.00 94.75 100 PRO A C 1
ATOM 792 O O . PRO A 1 100 ? 4.345 7.448 -0.181 1.00 94.75 100 PRO A O 1
ATOM 795 N N . ALA A 1 101 ? 5.464 5.876 -1.341 1.00 94.81 101 ALA A N 1
ATOM 796 C CA . ALA A 1 101 ? 5.071 4.764 -0.485 1.00 94.81 101 ALA A CA 1
ATOM 797 C C . ALA A 1 101 ? 5.561 4.945 0.953 1.00 94.81 101 ALA A C 1
ATOM 799 O O . ALA A 1 101 ? 4.782 4.758 1.887 1.00 94.81 101 ALA A O 1
ATOM 800 N N . LEU A 1 102 ? 6.817 5.372 1.126 1.00 95.56 102 LEU A N 1
ATOM 801 C CA . LEU A 1 102 ? 7.400 5.651 2.436 1.00 95.56 102 LEU A CA 1
ATOM 802 C C . LEU A 1 102 ? 6.613 6.737 3.177 1.00 95.56 102 LEU A C 1
ATOM 804 O O . LEU A 1 102 ? 6.186 6.533 4.312 1.00 95.56 102 LEU A O 1
ATOM 808 N N . VAL A 1 103 ? 6.415 7.883 2.520 1.00 96.19 103 VAL A N 1
ATOM 809 C CA . VAL A 1 103 ? 5.777 9.058 3.128 1.00 96.19 103 VAL A CA 1
ATOM 810 C C . VAL A 1 103 ? 4.342 8.742 3.525 1.00 96.19 103 VAL A C 1
ATOM 812 O O . VAL A 1 103 ? 3.955 8.959 4.671 1.00 96.19 103 VAL A O 1
ATOM 815 N N . TRP A 1 104 ? 3.556 8.189 2.604 1.00 97.44 104 TRP A N 1
ATOM 816 C CA . TRP A 1 104 ? 2.149 7.919 2.870 1.00 97.44 104 TRP A CA 1
ATOM 817 C C . TRP A 1 104 ? 1.947 6.783 3.868 1.00 97.44 104 TRP A C 1
ATOM 819 O O . TRP A 1 104 ? 1.008 6.857 4.652 1.00 97.44 104 TRP A O 1
ATOM 829 N N . THR A 1 105 ? 2.832 5.780 3.919 1.00 96.12 105 THR A N 1
ATOM 830 C CA . THR A 1 105 ? 2.734 4.718 4.937 1.00 96.12 105 THR A CA 1
ATOM 831 C C . THR A 1 105 ? 3.054 5.256 6.325 1.00 96.12 105 THR A C 1
ATOM 833 O O . THR A 1 105 ? 2.325 4.966 7.270 1.00 96.12 105 THR A O 1
ATOM 836 N N . ALA A 1 106 ? 4.088 6.092 6.456 1.00 96.31 106 ALA A N 1
ATOM 837 C CA . ALA A 1 106 ? 4.410 6.743 7.724 1.00 96.31 106 ALA A CA 1
ATOM 838 C C . ALA A 1 106 ? 3.267 7.653 8.206 1.00 96.31 106 ALA A C 1
ATOM 840 O O . ALA A 1 106 ? 2.932 7.642 9.392 1.00 96.31 106 ALA A O 1
ATOM 841 N N . ILE A 1 107 ? 2.626 8.386 7.286 1.00 97.00 107 ILE A N 1
ATOM 842 C CA . ILE A 1 107 ? 1.427 9.184 7.580 1.00 97.00 107 ILE A CA 1
ATOM 843 C C . ILE A 1 107 ? 0.263 8.276 7.989 1.00 97.00 107 ILE A C 1
ATOM 845 O O . ILE A 1 107 ? -0.386 8.550 8.991 1.00 97.00 107 ILE A O 1
ATOM 849 N N . GLY A 1 108 ? 0.017 7.183 7.262 1.00 95.94 108 GLY A N 1
ATOM 850 C CA . GLY A 1 108 ? -1.054 6.231 7.560 1.00 95.94 108 GLY A CA 1
ATOM 851 C C . GLY A 1 108 ? -0.914 5.599 8.945 1.00 95.94 108 GLY A C 1
ATOM 852 O O . GLY A 1 108 ? -1.873 5.597 9.709 1.00 95.94 108 GLY A O 1
ATOM 853 N N . ILE A 1 109 ? 0.289 5.139 9.307 1.00 95.31 109 ILE A N 1
ATOM 854 C CA . ILE A 1 109 ? 0.564 4.601 10.649 1.00 95.31 109 ILE A CA 1
ATOM 855 C C . ILE A 1 109 ? 0.380 5.695 11.707 1.00 95.31 109 ILE A C 1
ATOM 857 O O . ILE A 1 109 ? -0.333 5.475 12.676 1.00 95.31 109 ILE A O 1
ATOM 861 N N . SER A 1 110 ? 0.937 6.893 11.501 1.00 95.50 110 SER A N 1
ATOM 862 C CA . SER A 1 110 ? 0.786 8.007 12.453 1.00 95.50 110 SER A CA 1
ATOM 863 C C . SER A 1 110 ? -0.679 8.401 12.682 1.00 95.50 110 SER A C 1
ATOM 865 O O . SER A 1 110 ? -1.090 8.632 13.816 1.00 95.50 110 SER A O 1
ATOM 867 N N . LEU A 1 111 ? -1.483 8.462 11.614 1.00 95.69 111 LEU A N 1
ATOM 868 C CA . LEU A 1 111 ? -2.916 8.756 11.702 1.00 95.69 111 LEU A CA 1
ATOM 869 C C . LEU A 1 111 ? -3.690 7.625 12.383 1.00 95.69 111 LEU A C 1
ATOM 871 O O . LEU A 1 111 ? -4.601 7.897 13.161 1.00 95.69 111 LEU A O 1
ATOM 875 N N . GLY A 1 112 ? -3.328 6.372 12.111 1.00 93.62 112 GLY A N 1
ATOM 876 C CA . GLY A 1 112 ? -3.913 5.217 12.779 1.00 93.62 112 GLY A CA 1
ATOM 877 C C . GLY A 1 112 ? -3.606 5.197 14.278 1.00 93.62 112 GLY A C 1
ATOM 878 O O . GLY A 1 112 ? -4.516 5.008 15.078 1.00 93.62 112 GLY A O 1
ATOM 879 N N . GLU A 1 113 ? -2.362 5.476 14.673 1.00 94.88 113 GLU A N 1
ATOM 880 C CA . GLU A 1 113 ? -1.973 5.617 16.085 1.00 94.88 113 GLU A CA 1
ATOM 881 C C . GLU A 1 113 ? -2.736 6.742 16.780 1.00 94.88 113 GLU A C 1
ATOM 883 O O . GLU A 1 113 ? -3.253 6.556 17.879 1.00 94.88 113 GLU A O 1
ATOM 888 N N . ALA A 1 114 ? -2.873 7.897 16.122 1.00 93.19 114 ALA A N 1
ATOM 889 C CA . ALA A 1 114 ? -3.683 8.991 16.644 1.00 93.19 114 ALA A CA 1
ATOM 890 C C . ALA A 1 114 ? -5.159 8.581 16.803 1.00 93.19 114 ALA A C 1
ATOM 892 O O . ALA A 1 114 ? -5.804 8.974 17.771 1.00 93.19 114 ALA A O 1
ATOM 893 N N . ALA A 1 115 ? -5.696 7.767 15.890 1.00 92.44 115 ALA A N 1
ATOM 894 C CA . ALA A 1 115 ? -7.060 7.254 15.992 1.00 92.44 115 ALA A 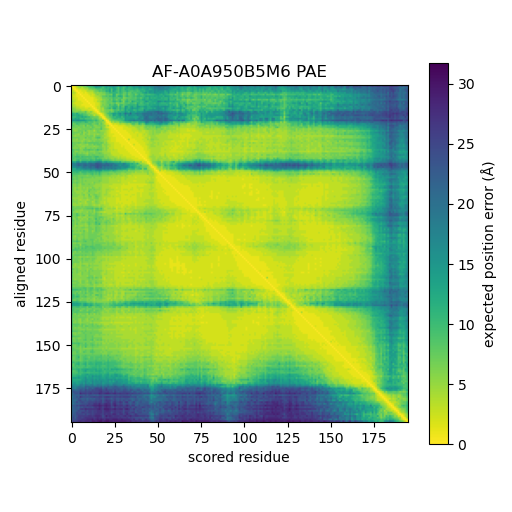CA 1
ATOM 895 C C . ALA A 1 115 ? -7.239 6.263 17.156 1.00 92.44 115 ALA A C 1
ATOM 897 O O . ALA A 1 115 ? -8.306 6.267 17.773 1.00 92.44 115 ALA A O 1
ATOM 898 N N . ILE A 1 116 ? -6.219 5.455 17.473 1.00 91.19 116 ILE A N 1
ATOM 899 C CA . ILE A 1 116 ? -6.208 4.595 18.669 1.00 91.19 116 ILE A CA 1
ATOM 900 C C . ILE A 1 116 ? -6.185 5.466 19.929 1.00 91.19 116 ILE A C 1
ATOM 902 O O . ILE A 1 116 ? -7.069 5.330 20.768 1.00 91.19 116 ILE A O 1
ATOM 906 N N . ALA A 1 117 ? -5.269 6.437 20.004 1.00 89.31 117 ALA A N 1
ATOM 907 C CA . ALA A 1 117 ? -5.125 7.320 21.165 1.00 89.31 117 ALA A CA 1
ATOM 908 C C . ALA A 1 117 ? -6.381 8.172 21.453 1.00 89.31 117 ALA A C 1
ATOM 910 O O . ALA A 1 117 ? -6.643 8.543 22.595 1.00 89.31 117 ALA A O 1
ATOM 911 N N . LEU A 1 118 ? -7.174 8.491 20.423 1.00 91.00 118 LEU A N 1
ATOM 912 C CA . LEU A 1 118 ? -8.459 9.194 20.554 1.00 91.00 118 LEU A CA 1
ATOM 913 C C . LEU A 1 118 ? -9.645 8.260 20.865 1.00 91.00 118 LEU A C 1
ATOM 915 O O . LEU A 1 118 ? -10.773 8.736 20.992 1.00 91.00 118 LEU A O 1
ATOM 919 N N . GLY A 1 119 ? -9.427 6.944 20.944 1.00 86.06 119 GLY A N 1
ATOM 920 C CA . GLY A 1 119 ? -10.476 5.942 21.161 1.00 86.06 119 GLY A CA 1
ATOM 921 C C . GLY A 1 119 ? -11.433 5.760 19.976 1.00 86.06 119 GLY A C 1
ATOM 922 O O . GLY A 1 119 ? -12.515 5.202 20.143 1.00 86.06 119 GLY A O 1
ATOM 923 N N . ILE A 1 120 ? -11.063 6.246 18.785 1.00 88.50 120 ILE A N 1
ATOM 924 C CA . ILE A 1 120 ? -11.865 6.118 17.556 1.00 88.50 120 ILE A CA 1
ATOM 925 C C . ILE A 1 120 ? -11.659 4.733 16.934 1.00 88.50 120 ILE A C 1
ATOM 927 O O . ILE A 1 120 ? -12.613 4.118 16.457 1.00 88.50 120 ILE A O 1
ATOM 931 N N . ALA A 1 121 ? -10.413 4.254 16.914 1.00 87.44 121 ALA A N 1
ATOM 932 C CA . ALA A 1 121 ? -10.052 2.948 16.376 1.00 87.44 121 ALA A CA 1
ATOM 933 C C . ALA A 1 121 ? -9.848 1.930 17.510 1.00 87.44 121 ALA A C 1
ATOM 935 O O . ALA A 1 121 ? -9.227 2.266 18.520 1.00 87.44 121 ALA A O 1
ATOM 936 N N . PRO A 1 122 ? -10.327 0.682 17.362 1.00 86.94 122 PRO A N 1
ATOM 937 C CA . PRO A 1 122 ? -10.045 -0.363 18.336 1.00 86.94 122 PRO A CA 1
ATOM 938 C C . PRO A 1 122 ? -8.564 -0.769 18.289 1.00 86.94 122 PRO A C 1
ATOM 940 O O . PRO A 1 122 ? -7.932 -0.725 17.234 1.00 86.94 122 PRO A O 1
ATOM 943 N N . SER A 1 123 ? -8.038 -1.259 19.410 1.00 88.00 123 SER A N 1
ATOM 944 C CA . SER A 1 123 ? -6.744 -1.944 19.464 1.00 88.00 123 SER A CA 1
ATOM 945 C C . SER A 1 123 ? -6.865 -3.221 20.290 1.00 88.00 123 SER A C 1
ATOM 947 O O . SER A 1 123 ? -7.414 -3.203 21.389 1.00 88.00 123 SER A O 1
ATOM 949 N N . ILE A 1 124 ? -6.367 -4.337 19.755 1.00 85.62 124 ILE A N 1
ATOM 950 C CA . ILE A 1 124 ? -6.249 -5.615 20.477 1.00 85.62 124 ILE A CA 1
ATOM 951 C C . ILE A 1 124 ? -5.030 -5.586 21.406 1.00 85.62 124 ILE A C 1
ATOM 953 O O . ILE A 1 124 ? -5.036 -6.214 22.463 1.00 85.62 124 ILE A O 1
ATOM 957 N N . VAL A 1 125 ? -3.981 -4.862 21.012 1.00 84.94 125 VAL A N 1
ATOM 958 C CA . VAL A 1 125 ? -2.772 -4.705 21.821 1.00 84.94 125 VAL A CA 1
ATOM 959 C C . VAL A 1 125 ? -2.991 -3.550 22.815 1.00 84.94 125 VAL A C 1
ATOM 961 O O . VAL A 1 125 ? -3.453 -2.487 22.390 1.00 84.94 125 VAL A O 1
ATOM 964 N N . PRO A 1 126 ? -2.696 -3.727 24.115 1.00 82.88 126 PRO A N 1
ATOM 965 C CA . PRO A 1 126 ? -2.861 -2.675 25.116 1.00 82.88 126 PRO A CA 1
ATOM 966 C C . PRO A 1 126 ? -1.897 -1.496 24.924 1.00 82.88 126 PRO A C 1
ATOM 968 O O . PRO A 1 126 ? -0.748 -1.657 24.508 1.00 82.88 126 PRO A O 1
ATOM 971 N N . GLU A 1 127 ? -2.332 -0.294 25.297 1.00 84.25 127 GLU A N 1
ATOM 972 C CA . GLU A 1 127 ? -1.422 0.840 25.478 1.00 84.25 127 GLU A CA 1
ATOM 973 C C . GLU A 1 127 ? -0.567 0.628 26.745 1.00 84.25 127 GLU A C 1
ATOM 975 O O . GLU A 1 127 ? -1.103 0.175 27.761 1.00 84.25 127 GLU A O 1
ATOM 980 N N . PRO A 1 128 ? 0.750 0.932 26.727 1.00 84.50 128 PRO A N 1
ATOM 981 C CA . PRO A 1 128 ? 1.495 1.701 25.717 1.00 84.50 128 PRO A CA 1
ATOM 982 C C . PRO A 1 128 ? 2.241 0.858 24.659 1.00 84.50 128 PRO A C 1
ATOM 984 O O . PRO A 1 128 ? 2.994 1.406 23.852 1.00 84.50 128 PRO A O 1
ATOM 987 N N . GLU A 1 129 ? 2.081 -0.467 24.656 1.00 89.38 129 GLU A N 1
ATOM 988 C CA . GLU A 1 129 ? 2.871 -1.396 23.826 1.00 89.38 129 GLU A CA 1
ATOM 989 C C . GLU A 1 129 ?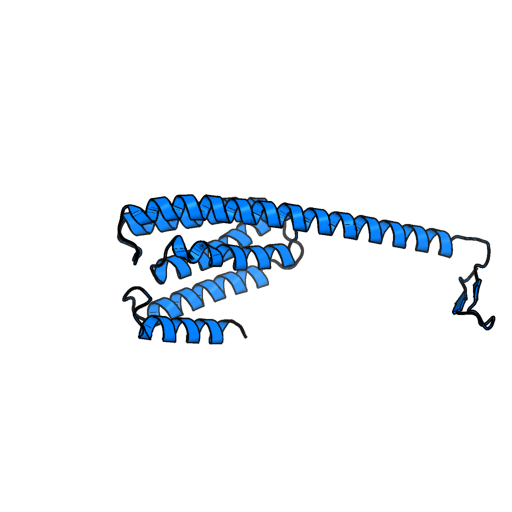 2.661 -1.164 22.320 1.00 89.38 129 GLU A C 1
ATOM 991 O O . GLU A 1 129 ? 3.599 -1.290 21.525 1.00 89.38 129 GLU A O 1
ATOM 996 N N . VAL A 1 130 ? 1.452 -0.735 21.939 1.00 89.06 130 VAL A N 1
ATOM 997 C CA . VAL A 1 130 ? 1.077 -0.372 20.560 1.00 89.06 130 VAL A CA 1
ATOM 998 C C . VAL A 1 130 ? 2.028 0.665 19.961 1.00 89.06 130 VAL A C 1
ATOM 1000 O O . VAL A 1 130 ? 2.462 0.505 18.822 1.00 89.06 130 VAL A O 1
ATOM 1003 N N . HIS A 1 131 ? 2.429 1.684 20.724 1.00 90.00 131 HIS A N 1
ATOM 1004 C CA . HIS A 1 131 ? 3.279 2.757 20.203 1.00 90.00 131 HIS A CA 1
ATOM 1005 C C . HIS A 1 131 ? 4.690 2.267 19.864 1.00 90.00 131 HIS A C 1
ATOM 1007 O O . HIS A 1 131 ? 5.280 2.686 18.866 1.00 90.00 131 HIS A O 1
ATOM 1013 N N . GLY A 1 132 ? 5.229 1.334 20.656 1.00 91.62 132 GLY A N 1
ATOM 1014 C CA . GLY A 1 132 ? 6.500 0.679 20.345 1.00 91.62 132 GLY A CA 1
ATOM 1015 C C . GLY A 1 132 ? 6.411 -0.130 19.049 1.00 91.62 132 GLY A C 1
ATOM 1016 O O . GLY A 1 132 ? 7.284 -0.026 18.183 1.00 91.62 132 GLY A O 1
ATOM 1017 N N . LEU A 1 133 ? 5.312 -0.871 18.871 1.00 92.31 133 LEU A N 1
ATOM 1018 C CA . LEU A 1 133 ? 5.027 -1.597 17.632 1.00 92.31 133 LEU A CA 1
ATOM 1019 C C . LEU A 1 133 ? 4.845 -0.651 16.443 1.00 92.31 133 LEU A C 1
ATOM 1021 O O . LEU A 1 133 ? 5.301 -0.979 15.352 1.00 92.31 133 LEU A O 1
ATOM 1025 N N . ALA A 1 134 ? 4.258 0.531 16.638 1.00 93.62 134 ALA A N 1
ATOM 1026 C CA . ALA A 1 134 ? 4.133 1.555 15.604 1.00 93.62 134 ALA A CA 1
ATOM 1027 C C . ALA A 1 134 ? 5.492 2.038 15.101 1.00 93.62 134 ALA A C 1
ATOM 1029 O O . ALA A 1 134 ? 5.731 2.076 13.892 1.00 93.62 134 ALA A O 1
ATOM 1030 N N . VAL A 1 135 ? 6.417 2.337 16.016 1.00 95.31 135 VAL A N 1
ATOM 1031 C CA . VAL A 1 135 ? 7.787 2.729 15.655 1.00 95.31 135 VAL A CA 1
ATOM 1032 C C . VAL A 1 135 ? 8.480 1.603 14.888 1.00 95.31 135 VAL A C 1
ATOM 1034 O O . VAL A 1 135 ? 9.058 1.844 13.826 1.00 95.31 135 VAL A O 1
ATOM 1037 N N . LEU A 1 136 ? 8.379 0.361 15.369 1.00 95.44 136 LEU A N 1
ATOM 1038 C CA . LEU A 1 136 ? 8.954 -0.803 14.688 1.00 95.44 136 LEU A CA 1
ATOM 1039 C C . LEU A 1 136 ? 8.323 -1.042 13.312 1.00 95.44 136 LEU A C 1
ATOM 1041 O O . LEU A 1 136 ? 9.037 -1.343 12.357 1.00 95.44 136 LEU A O 1
ATOM 1045 N N . ALA A 1 137 ? 7.011 -0.863 13.183 1.00 94.38 137 ALA A N 1
ATOM 1046 C CA . ALA A 1 137 ? 6.286 -0.977 11.926 1.00 94.38 137 ALA A CA 1
ATOM 1047 C C . ALA A 1 137 ? 6.748 0.075 10.914 1.00 94.38 137 ALA A C 1
ATOM 1049 O O . ALA A 1 137 ? 7.023 -0.267 9.763 1.00 94.38 137 ALA A O 1
ATOM 1050 N N . VAL A 1 138 ? 6.894 1.339 11.325 1.00 95.81 138 VAL A N 1
ATOM 1051 C CA . VAL A 1 138 ? 7.417 2.412 10.462 1.00 95.81 138 VAL A CA 1
ATOM 1052 C C . VAL A 1 138 ? 8.842 2.096 10.023 1.00 95.81 138 VAL A C 1
ATOM 1054 O O . VAL A 1 138 ? 9.136 2.156 8.833 1.00 95.81 138 VAL A O 1
ATOM 1057 N N . LEU A 1 139 ? 9.725 1.706 10.945 1.00 96.69 139 LEU A N 1
ATOM 1058 C CA . LEU A 1 139 ? 11.113 1.368 10.616 1.00 96.69 139 LEU A CA 1
ATOM 1059 C C . LEU A 1 139 ? 11.205 0.153 9.684 1.00 96.69 139 LEU A C 1
ATOM 1061 O O . LEU A 1 139 ? 11.930 0.189 8.689 1.00 96.69 139 LEU A O 1
ATOM 1065 N N . GLY A 1 140 ? 10.448 -0.905 9.976 1.00 95.38 140 GLY A N 1
ATOM 1066 C CA . GLY A 1 140 ? 10.421 -2.134 9.187 1.00 95.38 140 GLY A CA 1
ATOM 1067 C C . GLY A 1 140 ? 9.867 -1.905 7.783 1.00 95.38 140 GLY A C 1
ATOM 1068 O O . GLY A 1 140 ? 10.480 -2.314 6.796 1.00 95.38 140 GLY A O 1
ATOM 1069 N N . THR A 1 141 ? 8.745 -1.192 7.668 1.00 94.06 141 THR A N 1
ATOM 1070 C CA . THR A 1 141 ? 8.168 -0.842 6.362 1.00 94.06 141 THR A CA 1
ATOM 1071 C C . THR A 1 141 ? 9.077 0.108 5.587 1.00 94.06 141 THR A C 1
ATOM 1073 O O . THR A 1 141 ? 9.294 -0.118 4.399 1.00 94.06 141 THR A O 1
ATOM 1076 N N . ALA A 1 142 ? 9.700 1.093 6.240 1.00 95.50 142 ALA A N 1
ATOM 1077 C CA . ALA A 1 142 ? 10.676 1.984 5.616 1.00 95.50 142 ALA A CA 1
ATOM 1078 C C . ALA A 1 142 ? 11.887 1.229 5.060 1.00 95.50 142 ALA A C 1
ATOM 1080 O O . ALA A 1 142 ? 12.301 1.466 3.921 1.00 95.50 142 ALA A O 1
ATOM 1081 N N . PHE A 1 143 ? 12.431 0.292 5.839 1.00 96.31 143 PHE A N 1
ATOM 1082 C CA . PHE A 1 143 ? 13.521 -0.572 5.404 1.00 96.31 143 PHE A CA 1
ATOM 1083 C C . PHE A 1 143 ? 13.120 -1.403 4.179 1.00 96.31 143 PHE A C 1
ATOM 1085 O O . PHE A 1 143 ? 13.820 -1.377 3.166 1.00 96.31 143 PHE A O 1
ATOM 1092 N N . ILE A 1 144 ? 11.963 -2.070 4.228 1.00 94.94 144 ILE A N 1
ATOM 1093 C CA . ILE A 1 144 ? 11.466 -2.899 3.121 1.00 94.94 144 ILE A CA 1
ATOM 1094 C C . ILE A 1 144 ? 11.204 -2.063 1.865 1.00 94.94 144 ILE A C 1
ATOM 1096 O O . ILE A 1 144 ? 11.602 -2.462 0.774 1.00 94.94 144 ILE A O 1
ATOM 1100 N N . MET A 1 145 ? 10.575 -0.894 1.984 1.00 94.44 145 MET A N 1
ATOM 1101 C CA . MET A 1 145 ? 10.308 -0.015 0.840 1.00 94.44 145 MET A CA 1
ATOM 1102 C C . MET A 1 145 ? 11.594 0.492 0.198 1.00 94.44 145 MET A C 1
ATOM 1104 O O . MET A 1 145 ? 11.682 0.563 -1.027 1.00 94.44 145 MET A O 1
ATOM 1108 N N . ARG A 1 146 ? 12.606 0.817 1.010 1.00 94.81 146 ARG A N 1
ATOM 1109 C CA . ARG A 1 146 ? 13.920 1.229 0.511 1.00 94.81 146 ARG A CA 1
ATOM 1110 C C . ARG A 1 146 ? 14.631 0.080 -0.200 1.00 94.81 146 ARG A C 1
ATOM 1112 O O . ARG A 1 146 ? 15.193 0.297 -1.272 1.00 94.81 146 ARG A O 1
ATOM 1119 N N . LEU A 1 147 ? 14.561 -1.129 0.359 1.00 95.12 147 LEU A N 1
ATOM 1120 C CA . LEU A 1 147 ? 15.102 -2.338 -0.259 1.00 95.12 147 LEU A CA 1
ATOM 1121 C C . LEU A 1 147 ? 14.416 -2.625 -1.600 1.00 95.12 147 LEU A C 1
ATOM 1123 O O . LEU A 1 147 ? 15.094 -2.733 -2.616 1.00 95.12 147 LEU A O 1
ATOM 1127 N N . LEU A 1 148 ? 13.080 -2.660 -1.627 1.00 94.06 148 LEU A N 1
ATOM 1128 C CA . LEU A 1 148 ? 12.293 -2.855 -2.848 1.00 94.06 148 LEU A CA 1
ATOM 1129 C C . LEU A 1 148 ? 12.588 -1.777 -3.893 1.00 94.06 148 LEU A C 1
ATOM 1131 O O . LEU A 1 148 ? 12.734 -2.101 -5.070 1.00 94.06 148 LEU A O 1
ATOM 1135 N N . GLY A 1 149 ? 12.724 -0.517 -3.473 1.00 94.25 149 GLY A N 1
ATOM 1136 C CA . GLY A 1 149 ? 13.094 0.588 -4.352 1.00 94.25 149 GLY A CA 1
ATOM 1137 C C . GLY A 1 149 ? 14.448 0.378 -5.016 1.00 94.25 149 GLY A C 1
ATOM 1138 O O . GLY A 1 149 ? 14.548 0.488 -6.237 1.00 94.25 149 GLY A O 1
ATOM 1139 N N . TRP A 1 150 ? 15.464 0.007 -4.235 1.00 94.88 150 TRP A N 1
ATOM 1140 C CA . TRP A 1 150 ? 16.800 -0.268 -4.759 1.00 94.88 150 TRP A CA 1
ATOM 1141 C C . TRP A 1 150 ? 16.827 -1.501 -5.667 1.00 94.88 150 TRP A C 1
ATOM 1143 O O . TRP A 1 150 ? 17.331 -1.425 -6.785 1.00 94.88 150 TRP A O 1
ATOM 1153 N N . THR A 1 151 ? 16.222 -2.615 -5.245 1.00 94.88 151 THR A N 1
ATOM 1154 C CA . THR A 1 151 ? 16.159 -3.845 -6.049 1.00 94.88 151 THR A CA 1
ATOM 1155 C C . THR A 1 151 ? 15.407 -3.628 -7.363 1.00 94.88 151 THR A C 1
ATOM 1157 O O . THR A 1 151 ? 15.821 -4.137 -8.403 1.00 94.88 151 THR A O 1
ATOM 1160 N N . THR A 1 152 ? 14.321 -2.850 -7.345 1.00 94.56 152 THR A N 1
ATOM 1161 C CA . THR A 1 152 ? 13.552 -2.536 -8.557 1.00 94.56 152 THR A CA 1
ATOM 1162 C C . THR A 1 152 ? 14.342 -1.621 -9.488 1.00 94.56 152 THR A C 1
ATOM 1164 O O . THR A 1 152 ? 14.392 -1.895 -10.683 1.00 94.56 152 THR A O 1
ATOM 1167 N N . ALA A 1 153 ? 15.022 -0.598 -8.957 1.00 94.56 153 ALA A N 1
ATOM 1168 C CA . ALA A 1 153 ? 15.867 0.294 -9.755 1.00 94.56 153 ALA A CA 1
ATOM 1169 C C . ALA A 1 153 ? 17.020 -0.466 -10.427 1.00 94.56 153 ALA A C 1
ATOM 1171 O O . ALA A 1 153 ? 17.240 -0.322 -11.627 1.00 94.56 153 ALA A O 1
ATOM 1172 N N . LEU A 1 154 ? 17.694 -1.344 -9.678 1.00 95.44 154 LEU A N 1
ATOM 1173 C CA . LEU A 1 154 ? 18.768 -2.184 -10.205 1.00 95.44 154 LEU A CA 1
ATOM 1174 C C . LEU A 1 154 ? 18.267 -3.098 -11.333 1.00 95.44 154 LEU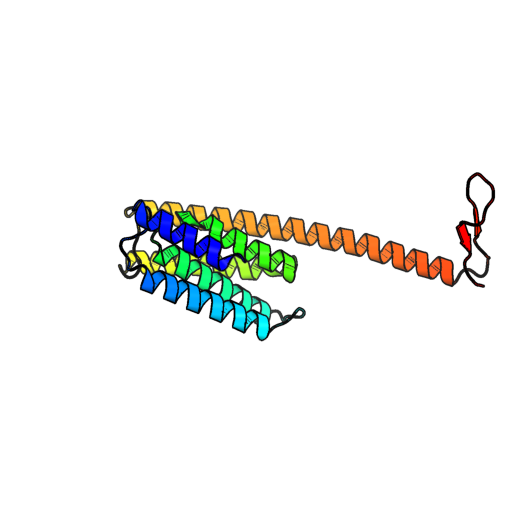 A C 1
ATOM 1176 O O . LEU A 1 154 ? 18.924 -3.254 -12.362 1.00 95.44 154 LEU A O 1
ATOM 1180 N N . LYS A 1 155 ? 17.077 -3.687 -11.161 1.00 93.44 155 LYS A N 1
ATOM 1181 C CA . LYS A 1 155 ? 16.441 -4.514 -12.191 1.00 93.44 155 LYS A CA 1
ATOM 1182 C C . LYS A 1 155 ? 16.109 -3.703 -13.447 1.00 93.44 155 LYS A C 1
ATOM 1184 O O . LYS A 1 155 ? 16.338 -4.189 -14.552 1.00 93.44 155 LYS A O 1
ATOM 1189 N N . GLU A 1 156 ? 15.563 -2.501 -13.288 1.00 94.12 156 GLU A N 1
ATOM 1190 C CA . GLU A 1 156 ? 15.230 -1.601 -14.400 1.00 94.12 156 GLU A CA 1
ATOM 1191 C C . GLU A 1 156 ? 16.479 -1.207 -15.196 1.00 94.12 156 GLU A C 1
ATOM 1193 O O . GLU A 1 156 ? 16.468 -1.285 -16.424 1.00 94.12 156 GLU A O 1
ATOM 1198 N N . GLU A 1 157 ? 17.567 -0.855 -14.509 1.00 94.50 157 GLU A N 1
ATOM 1199 C CA . GLU A 1 157 ? 18.841 -0.474 -15.127 1.00 94.50 157 GLU A CA 1
ATOM 1200 C C . GLU A 1 157 ? 19.478 -1.636 -15.899 1.00 94.50 157 GLU A C 1
ATOM 1202 O O . GLU A 1 157 ? 19.854 -1.480 -17.064 1.00 94.50 157 GLU A O 1
ATOM 1207 N N . ALA A 1 158 ? 19.517 -2.834 -15.304 1.00 94.75 158 ALA A N 1
ATOM 1208 C CA . ALA A 1 158 ? 20.018 -4.030 -15.978 1.00 94.75 158 ALA A CA 1
ATOM 1209 C C . ALA A 1 158 ? 19.209 -4.346 -17.248 1.00 94.75 158 ALA A C 1
ATOM 1211 O O . ALA A 1 158 ? 19.777 -4.615 -18.308 1.00 94.75 158 ALA A O 1
ATOM 1212 N N . GLN A 1 159 ? 17.878 -4.253 -17.176 1.00 94.19 159 GLN A N 1
ATOM 1213 C CA . GLN A 1 159 ? 17.011 -4.469 -18.335 1.00 94.19 159 GLN A CA 1
ATOM 1214 C C . GLN A 1 159 ? 17.164 -3.391 -19.411 1.00 94.19 159 GLN A C 1
ATOM 1216 O O . GLN A 1 159 ? 17.012 -3.701 -20.593 1.00 94.19 159 GLN A O 1
ATOM 1221 N N . ALA A 1 160 ? 17.422 -2.139 -19.031 1.00 93.56 160 ALA A N 1
ATOM 1222 C CA . ALA A 1 160 ? 17.664 -1.055 -19.978 1.00 93.56 160 ALA A CA 1
ATOM 1223 C C . ALA A 1 160 ? 19.001 -1.240 -20.712 1.00 93.56 160 ALA A C 1
ATOM 1225 O O . ALA A 1 160 ? 19.055 -1.069 -21.927 1.00 93.56 160 ALA A O 1
ATOM 1226 N N . SER A 1 161 ? 20.051 -1.664 -20.002 1.00 93.38 161 SER A N 1
ATOM 1227 C CA . SER A 1 161 ? 21.370 -1.952 -20.583 1.00 93.38 161 SER A CA 1
ATOM 1228 C C . SER A 1 161 ? 21.330 -3.101 -21.600 1.00 93.38 161 SER A C 1
ATOM 1230 O O . SER A 1 161 ? 21.868 -2.981 -22.706 1.00 93.38 161 SER A O 1
ATOM 1232 N N . VAL A 1 162 ? 20.619 -4.189 -21.274 1.00 93.00 162 VAL A N 1
ATOM 1233 C CA . VAL A 1 162 ? 20.401 -5.310 -22.206 1.00 93.00 162 VAL A CA 1
ATOM 1234 C C . VAL A 1 162 ? 19.641 -4.839 -23.446 1.00 93.00 162 VAL A C 1
ATOM 1236 O O . VAL A 1 162 ? 20.105 -5.063 -24.562 1.00 93.00 162 VAL A O 1
ATOM 1239 N N . ARG A 1 163 ? 18.528 -4.112 -23.266 1.00 93.19 163 ARG A N 1
ATOM 1240 C CA . ARG A 1 163 ? 17.732 -3.578 -24.385 1.00 93.19 163 ARG A CA 1
ATOM 1241 C C . ARG A 1 163 ? 18.542 -2.654 -25.296 1.00 93.19 163 ARG A C 1
ATOM 1243 O O . ARG A 1 163 ? 18.512 -2.825 -26.510 1.00 93.19 163 ARG A O 1
ATOM 1250 N N . ALA A 1 164 ? 19.323 -1.736 -24.727 1.00 92.94 164 ALA A N 1
ATOM 1251 C CA . ALA A 1 164 ? 20.184 -0.842 -25.500 1.00 92.94 164 ALA A CA 1
ATOM 1252 C C . ALA A 1 164 ? 21.251 -1.611 -26.302 1.00 92.94 164 ALA A C 1
ATOM 1254 O O . ALA A 1 164 ? 21.558 -1.256 -27.441 1.00 92.94 164 ALA A O 1
ATOM 1255 N N . SER A 1 165 ? 21.797 -2.688 -25.729 1.00 91.75 165 SER A N 1
ATOM 1256 C CA . SER A 1 165 ? 22.772 -3.550 -26.405 1.00 91.75 165 SER A CA 1
ATOM 1257 C C . SER A 1 165 ? 22.141 -4.325 -27.569 1.00 91.75 165 SER A C 1
ATOM 1259 O O . SER A 1 165 ? 22.730 -4.383 -28.649 1.00 91.75 165 SER A O 1
ATOM 1261 N N . GLU A 1 166 ? 20.929 -4.860 -27.394 1.00 92.44 166 GLU A N 1
ATOM 1262 C CA . GLU A 1 166 ? 20.169 -5.538 -28.456 1.00 92.44 166 GLU A CA 1
ATOM 1263 C C . GLU A 1 166 ? 19.781 -4.590 -29.595 1.00 92.44 166 GLU A C 1
ATOM 1265 O O . GLU A 1 166 ? 19.922 -4.938 -30.769 1.00 92.44 166 GLU A O 1
ATOM 1270 N N . GLU A 1 167 ? 19.319 -3.380 -29.274 1.00 91.44 167 GLU A N 1
ATOM 1271 C CA . GLU A 1 167 ? 18.982 -2.355 -30.267 1.00 91.44 167 GLU A CA 1
ATOM 1272 C C . GLU A 1 167 ? 20.217 -1.918 -31.056 1.00 91.44 167 GLU A C 1
ATOM 1274 O O . GLU A 1 167 ? 20.166 -1.823 -32.287 1.00 91.44 167 GLU A O 1
ATOM 1279 N N . ARG A 1 168 ? 21.351 -1.727 -30.371 1.00 88.00 168 ARG A N 1
ATOM 1280 C CA . ARG A 1 168 ? 22.631 -1.415 -31.013 1.00 88.00 168 ARG A CA 1
ATOM 1281 C C . ARG A 1 168 ? 23.085 -2.547 -31.931 1.00 88.00 168 ARG A C 1
ATOM 1283 O O . ARG A 1 168 ? 23.449 -2.271 -33.070 1.00 88.00 168 ARG A O 1
ATOM 1290 N N . PHE A 1 169 ? 23.027 -3.800 -31.479 1.00 87.69 169 PHE A N 1
ATOM 1291 C CA . PHE A 1 169 ? 23.363 -4.961 -32.308 1.00 87.69 169 PHE A CA 1
ATOM 1292 C C . PHE A 1 169 ? 22.448 -5.059 -33.533 1.00 87.69 169 PHE A C 1
ATOM 1294 O O . PHE A 1 169 ? 22.931 -5.175 -34.655 1.00 87.69 169 PHE A O 1
ATOM 1301 N N . ARG A 1 170 ? 21.130 -4.924 -33.345 1.00 86.31 170 ARG A N 1
ATOM 1302 C CA . ARG A 1 170 ? 20.150 -4.954 -34.439 1.00 86.31 170 ARG A CA 1
ATOM 1303 C C . ARG A 1 170 ? 20.387 -3.832 -35.452 1.00 86.31 170 ARG A C 1
ATOM 1305 O O . ARG A 1 170 ? 20.231 -4.067 -36.646 1.00 86.31 170 ARG A O 1
ATOM 1312 N N . SER A 1 171 ? 20.754 -2.637 -34.992 1.00 85.56 171 SER A N 1
ATOM 1313 C CA . SER A 1 171 ? 21.099 -1.509 -35.863 1.00 85.56 171 SER A CA 1
ATOM 1314 C C . SER A 1 171 ? 22.384 -1.769 -36.655 1.00 85.56 171 SER A C 1
ATOM 1316 O O . SER A 1 171 ? 22.409 -1.535 -37.859 1.00 85.56 171 SER A O 1
ATOM 1318 N N . LEU A 1 172 ? 23.427 -2.310 -36.015 1.00 84.06 172 LEU A N 1
ATOM 1319 C CA . LEU A 1 172 ? 24.679 -2.668 -36.692 1.00 84.06 172 LEU A CA 1
ATOM 1320 C C . LEU A 1 172 ? 24.465 -3.751 -37.750 1.00 84.06 172 LEU A C 1
ATOM 1322 O O . LEU A 1 172 ? 24.947 -3.606 -38.863 1.00 84.06 172 LEU A O 1
ATOM 1326 N N . VAL A 1 173 ? 23.708 -4.799 -37.421 1.00 82.12 173 VAL A N 1
ATOM 1327 C CA . VAL A 1 173 ? 23.408 -5.897 -38.348 1.00 82.12 173 VAL A CA 1
ATOM 1328 C C . VAL A 1 173 ? 22.587 -5.404 -39.541 1.00 82.12 173 VAL A C 1
ATOM 1330 O O . VAL A 1 173 ? 22.933 -5.719 -40.670 1.00 82.12 173 VAL A O 1
ATOM 1333 N N . LYS A 1 174 ? 21.539 -4.594 -39.322 1.00 76.06 174 LYS A N 1
ATOM 1334 C CA . LYS A 1 174 ? 20.707 -4.055 -40.416 1.00 76.06 174 LYS A CA 1
ATOM 1335 C C . LYS A 1 174 ? 21.428 -3.061 -41.328 1.00 76.06 174 LYS A C 1
ATOM 1337 O O . LYS A 1 174 ? 21.011 -2.907 -42.465 1.00 76.06 174 LYS A O 1
ATOM 1342 N N . ASN A 1 175 ? 22.437 -2.357 -40.819 1.00 72.75 175 ASN A N 1
ATOM 1343 C CA . ASN A 1 175 ? 23.191 -1.356 -41.579 1.00 72.75 175 ASN A CA 1
ATOM 1344 C C . ASN A 1 175 ? 24.543 -1.887 -42.086 1.00 72.75 175 ASN A C 1
ATOM 1346 O O . ASN A 1 175 ? 25.327 -1.113 -42.633 1.00 72.75 175 ASN A O 1
ATOM 1350 N N . ALA A 1 176 ? 24.855 -3.167 -41.870 1.00 67.75 176 ALA A N 1
ATOM 1351 C CA . ALA A 1 176 ? 26.062 -3.770 -42.409 1.00 67.75 176 ALA A CA 1
ATOM 1352 C C . ALA A 1 176 ? 25.878 -3.999 -43.915 1.00 67.75 176 ALA A C 1
ATOM 1354 O O . ALA A 1 176 ? 24.986 -4.733 -44.321 1.00 67.75 176 ALA A O 1
ATOM 1355 N N . SER A 1 177 ? 26.741 -3.394 -44.735 1.00 60.84 177 SER A N 1
ATOM 1356 C CA . SER A 1 177 ? 26.773 -3.635 -46.187 1.00 60.84 177 SER A CA 1
ATOM 1357 C C . SER A 1 177 ? 27.207 -5.064 -46.554 1.00 60.84 177 SER A C 1
ATOM 1359 O O . SER A 1 177 ? 27.030 -5.480 -47.696 1.00 60.84 177 SER A O 1
ATOM 1361 N N . ASP A 1 178 ? 27.770 -5.807 -45.595 1.00 64.75 178 ASP A N 1
ATOM 1362 C CA . ASP A 1 178 ? 28.196 -7.196 -45.752 1.00 64.75 178 ASP A CA 1
ATOM 1363 C C . ASP A 1 178 ? 27.100 -8.164 -45.278 1.00 64.75 178 ASP A C 1
ATOM 1365 O O . ASP A 1 178 ? 26.580 -8.054 -44.163 1.00 64.75 178 ASP A O 1
ATOM 1369 N N . ALA A 1 179 ? 26.778 -9.162 -46.105 1.00 67.94 179 ALA A N 1
ATOM 1370 C CA . ALA A 1 179 ? 25.816 -10.203 -45.756 1.00 67.94 179 ALA A CA 1
ATOM 1371 C C . ALA A 1 179 ? 26.387 -11.136 -44.671 1.00 67.94 179 ALA A C 1
ATOM 1373 O O . ALA A 1 179 ? 27.345 -11.874 -44.905 1.00 67.94 179 ALA A O 1
ATOM 1374 N N . ILE A 1 180 ? 25.770 -11.140 -43.485 1.00 67.56 180 ILE A N 1
ATOM 1375 C CA . ILE A 1 180 ? 26.110 -12.059 -42.390 1.00 67.56 180 ILE A CA 1
ATOM 1376 C C . ILE A 1 180 ? 25.158 -13.259 -42.443 1.00 67.56 180 ILE A C 1
ATOM 1378 O O . ILE A 1 180 ? 23.939 -13.101 -42.366 1.00 67.56 180 ILE A O 1
ATOM 1382 N N . CYS A 1 181 ? 25.721 -14.464 -42.557 1.00 70.75 181 CYS A N 1
ATOM 1383 C CA . CYS A 1 181 ? 24.986 -15.726 -42.556 1.00 70.75 181 CYS A CA 1
ATOM 1384 C C . CYS A 1 181 ? 25.404 -16.571 -41.349 1.00 70.75 181 CYS A C 1
ATOM 1386 O O . CYS A 1 181 ? 26.580 -16.900 -41.197 1.00 70.75 181 CYS A O 1
ATOM 1388 N N . VAL A 1 182 ? 24.443 -16.941 -40.500 1.00 77.38 182 VAL A N 1
ATOM 1389 C CA . VAL A 1 182 ? 24.661 -17.911 -39.415 1.00 77.38 182 VAL A CA 1
ATOM 1390 C C . VAL A 1 182 ? 24.295 -19.295 -39.941 1.00 77.38 182 VAL A C 1
ATOM 1392 O O . VAL A 1 182 ? 23.180 -19.478 -40.424 1.00 77.38 182 VAL A O 1
ATOM 1395 N N . VAL A 1 183 ? 25.216 -20.256 -39.858 1.00 79.50 183 VAL A N 1
ATOM 1396 C CA . VAL A 1 183 ? 25.013 -21.657 -40.268 1.00 79.50 183 VAL A CA 1
ATOM 1397 C C . VAL A 1 183 ? 25.108 -22.597 -39.066 1.00 79.50 183 VAL A C 1
ATOM 1399 O O . VAL A 1 183 ? 25.901 -22.354 -38.156 1.00 79.50 183 VAL A O 1
ATOM 1402 N N . ASP A 1 184 ? 24.277 -23.640 -39.050 1.00 78.38 184 ASP A N 1
ATOM 1403 C CA . ASP A 1 184 ? 24.319 -24.706 -38.042 1.00 78.38 184 ASP A CA 1
ATOM 1404 C C . ASP A 1 184 ? 25.486 -25.691 -38.272 1.00 78.38 184 ASP A C 1
ATOM 1406 O O . ASP A 1 184 ? 26.264 -25.562 -39.223 1.00 78.38 184 ASP A O 1
ATOM 1410 N N . ALA A 1 185 ? 25.630 -26.676 -37.377 1.00 80.94 185 ALA A N 1
ATOM 1411 C CA . ALA A 1 185 ? 26.690 -27.684 -37.448 1.00 80.94 185 ALA A CA 1
ATOM 1412 C C . ALA A 1 185 ? 26.592 -28.584 -38.699 1.00 80.94 185 ALA A C 1
ATOM 1414 O O . ALA A 1 185 ? 27.588 -29.184 -39.104 1.00 80.94 185 ALA A O 1
ATOM 1415 N N . GLU A 1 186 ? 25.422 -28.644 -39.341 1.00 81.31 186 GLU A N 1
ATOM 1416 C CA . GLU A 1 186 ? 25.154 -29.350 -40.593 1.00 81.31 186 GLU A CA 1
ATOM 1417 C C . GLU A 1 186 ? 25.210 -28.430 -41.832 1.00 81.31 186 GLU A C 1
ATOM 1419 O O . GLU A 1 186 ? 24.760 -28.819 -42.914 1.00 81.31 186 GLU A O 1
ATOM 1424 N N . ALA A 1 187 ? 25.781 -27.227 -41.696 1.00 72.31 187 ALA A N 1
ATOM 1425 C CA . ALA A 1 187 ? 25.932 -26.215 -42.744 1.00 72.31 187 ALA A CA 1
ATOM 1426 C C . ALA A 1 187 ? 24.610 -25.683 -43.335 1.00 72.31 187 ALA A C 1
ATOM 1428 O O . ALA A 1 187 ? 24.586 -25.174 -44.460 1.00 72.31 187 ALA A O 1
ATOM 1429 N N . ARG A 1 188 ? 23.499 -25.752 -42.591 1.00 72.44 188 ARG A N 1
ATOM 1430 C CA . ARG A 1 188 ? 22.221 -25.144 -42.992 1.00 72.44 188 ARG A CA 1
ATOM 1431 C C . ARG A 1 188 ? 22.121 -23.725 -42.463 1.00 72.44 188 ARG A C 1
ATOM 1433 O O . ARG A 1 188 ? 22.522 -23.419 -41.345 1.00 72.44 188 ARG A O 1
ATOM 1440 N N . ILE A 1 189 ? 21.565 -22.847 -43.286 1.00 67.44 189 ILE A N 1
ATOM 1441 C CA . ILE A 1 189 ? 21.435 -21.423 -42.988 1.00 67.44 189 ILE A CA 1
ATOM 1442 C C . ILE A 1 189 ? 20.332 -21.211 -41.942 1.00 67.44 189 ILE A C 1
ATOM 1444 O O . ILE A 1 189 ? 19.164 -21.486 -42.209 1.00 67.44 189 ILE A O 1
ATOM 1448 N N . ALA A 1 190 ? 20.703 -20.698 -40.770 1.00 66.75 190 ALA A N 1
ATOM 1449 C CA . ALA A 1 190 ? 19.799 -20.418 -39.657 1.00 66.75 190 ALA A CA 1
ATOM 1450 C C . ALA A 1 190 ? 19.189 -19.008 -39.738 1.00 66.75 190 ALA A C 1
ATOM 1452 O O . ALA A 1 190 ? 17.995 -18.841 -39.497 1.00 66.75 190 ALA A O 1
ATOM 1453 N N . THR A 1 191 ? 19.987 -18.002 -40.118 1.00 57.16 191 THR A N 1
ATOM 1454 C CA . THR A 1 191 ? 19.534 -16.607 -40.265 1.00 57.16 191 THR A CA 1
ATOM 1455 C C . THR A 1 191 ? 20.398 -15.873 -41.294 1.00 57.16 191 THR A C 1
ATOM 1457 O O . THR A 1 191 ? 21.625 -15.976 -41.242 1.00 57.16 191 THR A O 1
ATOM 1460 N N . VAL A 1 192 ? 19.767 -15.104 -42.190 1.00 57.41 192 VAL A N 1
ATOM 1461 C CA . VAL A 1 192 ? 20.428 -14.215 -43.167 1.00 57.41 192 VAL A CA 1
ATOM 1462 C C . VAL A 1 192 ? 19.888 -12.804 -43.005 1.00 57.41 192 VAL A C 1
ATOM 1464 O O . VAL A 1 192 ? 18.674 -12.604 -42.937 1.00 57.41 192 VAL A O 1
ATOM 1467 N N . THR A 1 193 ? 20.784 -11.826 -42.963 1.00 57.41 193 THR A N 1
ATOM 1468 C CA . THR A 1 193 ? 20.418 -10.407 -42.981 1.00 57.41 193 THR A CA 1
ATOM 1469 C C . THR A 1 193 ? 20.219 -9.926 -44.427 1.00 57.41 193 THR A C 1
ATOM 1471 O O . THR A 1 193 ? 21.057 -10.254 -45.268 1.00 57.41 193 THR A O 1
ATOM 1474 N N . PRO A 1 194 ? 19.144 -9.178 -44.758 1.00 56.84 194 PRO A N 1
ATOM 1475 C CA . PRO A 1 194 ? 18.993 -8.583 -46.087 1.00 56.84 194 PRO A CA 1
ATOM 1476 C C . PRO A 1 194 ? 20.025 -7.467 -46.308 1.00 56.84 194 PRO A C 1
ATOM 1478 O O . PRO A 1 194 ? 20.354 -6.757 -45.358 1.00 56.84 194 PRO A O 1
ATOM 1481 N N . ALA A 1 195 ? 20.509 -7.349 -47.549 1.00 48.75 195 ALA A N 1
ATOM 1482 C CA . ALA A 1 195 ? 21.379 -6.266 -48.016 1.00 48.75 195 ALA A CA 1
ATOM 1483 C C . ALA A 1 195 ? 20.590 -4.985 -48.330 1.00 48.75 195 ALA A C 1
ATOM 1485 O O . ALA A 1 195 ? 19.404 -5.110 -48.725 1.00 48.75 195 ALA A O 1
#

pLDDT: mean 85.38, std 10.63, range [48.56, 97.44]

Foldseek 3Di:
DVVVVVLVVVVVCVVVVVFPPDDSVVLVVLLVVLVVQLVVLCVVDPQDDDPVSLLVNLLSNLLSQLSNCQQRAAQLVVLVSLLVSLLVVCVRHNLSNLVSSLVSNLVSSVVSVVCVVVVNTHHPDDPPVNVVSSVVSSVVSNVSSVVSSVVRVVVVVVVVVVVVVVVVVVVCLQPDPDWDFDADPVRHTPDIHDD

Sequence (195 aa):
MTIPLTAVAFYLLHRWGGIASIPLWQLYLILGLAGLASFLAERRWPEHCTRLQLHARVAIDIAATTAVIYAIGWGPTLAIGYVFVVANEFRKHGSRVWQPALVWTAIGISLGEAAIALGIAPSIVPEPEVHGLAVLAVLGTAFIMRLLGWTTALKEEAQASVRASEERFRSLVKNASDAICVVDAEARIATVTPA

Solvent-accessible surface area (backbone atoms only — not comparable to full-atom values): 10665 Å² total; per-residue (Å²): 125,64,66,66,55,53,52,50,51,50,53,54,37,48,75,70,63,76,34,48,94,63,61,67,67,58,54,51,48,50,50,50,51,30,52,48,52,39,50,51,44,53,74,72,58,61,91,78,66,52,75,69,53,46,41,53,47,47,38,46,48,40,47,34,48,38,52,50,39,26,64,40,6,55,40,43,78,50,43,65,59,57,52,56,55,48,52,54,47,34,74,70,64,36,35,75,43,34,64,47,48,45,55,39,44,47,48,34,52,54,52,47,51,51,30,39,79,70,68,75,32,56,63,76,60,59,86,73,58,48,59,59,40,36,54,51,29,46,54,51,51,43,52,51,39,52,48,52,22,51,56,40,42,54,52,51,52,54,53,48,54,52,51,52,51,53,52,51,50,53,52,50,57,66,68,35,88,65,77,54,73,46,60,50,100,84,72,46,80,74,48,74,53,73,121

Secondary structure (DSSP, 8-state):
-HHHHHHHHHHHHHHTT-S-S--HHHHHHHHHHHHHHHHHHHHHS-S---HHHHHHHHHHHHHHHHHHHHHHT-GGGGTHHHHHHHHHHHHHHGGGGHHHHHHHHHHHHHHHHHHHHTTSS--SSPTTHHHHHHHHHHHHHHHHHHHHHHHHHHHHHHHHHHHHHHHHHHHHHHT-SS--EEE-TTS-EEEE---

Radius of gyration: 24.35 Å; Cα contacts (8 Å, |Δi|>4): 197; chains: 1; bounding box: 49×44×74 Å

Nearest PDB structures (foldseek):
  7piu-assembly1_R  TM=2.658E-01  e=1.547E+00  Homo sapiens
  4z35-assembly1_A  TM=3.168E-01  e=5.268E+00  Homo sapiens

Mean predicted aligned error: 8.48 Å